Protein AF-A0A352BGF9-F1 (afdb_monomer)

Mean predicted aligned error: 16.09 Å

Sequence (262 aa):
MEKYSKLKAMNYCRKSGVEFVNLFKQLFISINETTKKEILNKMQIIFDKINNIFITNEGHLIFHSQKMDWFYTATSSYDELFDDEEMKIKYDEFVLLIETNEDAKLSYNQVAINSYTKTNNSNFERYNNILILDLLTIGTTSKLSNIVKFGYTLLNKRLDIILNGEFYVKHDKTEISEKFKTKHNISLDEIENGQDENFIFYLIKRLVTPKTLLISFNIPVVTKFLNDFLIKRHEEDMIDGLDTLDLLSIFKTNNKNKKIYS

Foldseek 3Di:
DDEDAPVRLLVLLLVLLLVLLVLLVCLVVDPDPVSNVVSQVSNLVSLVVLVPYAYDDDPDGDDPVNSVVSNCVNVVVVVVVDPDPLSVVLVVQLVVVCVVVVGNVLSNVVSLVVVVCVVCVVPLVLAFKEKEWEFDFDDDALELQGTFKIWIFIAGSVRHTPDTDMATEADDPPSDDPVRCVVVVNDPCRRNPTDYLVVVLVVCVVRDALRYEYEYPCQVSNVVNCCVSVVVVCVVPVDDDPPHDPYDYSDPPPPPPDDDDD

Solvent-accessible surface area (backbone atoms only — not comparable to full-atom values): 14969 Å² total; per-residue (Å²): 130,58,80,28,54,68,70,58,44,45,54,46,30,24,53,49,24,45,51,43,54,54,42,53,55,50,42,73,72,48,87,48,66,69,60,34,52,54,40,37,51,51,48,36,53,52,51,54,52,59,73,49,59,43,52,72,87,74,91,53,82,74,53,69,68,62,50,47,52,35,19,45,58,49,43,72,58,44,73,83,71,38,96,44,72,70,55,48,54,46,50,54,52,25,51,58,34,26,75,72,65,74,31,45,60,62,17,48,54,50,42,59,50,52,61,48,49,75,75,42,62,83,72,53,71,72,35,56,30,35,33,38,46,45,75,44,52,68,70,89,60,43,48,71,96,23,42,47,31,47,35,40,38,33,21,38,73,85,65,48,81,75,46,70,51,71,50,32,29,50,53,63,87,85,78,61,54,69,66,57,29,63,76,67,74,54,58,68,67,54,27,64,70,23,47,49,73,68,59,52,51,57,49,48,61,71,67,57,52,76,38,31,39,44,36,38,91,53,45,75,42,51,51,47,20,52,48,59,56,49,51,61,48,38,76,74,64,79,64,92,79,78,91,50,74,64,78,50,58,84,69,68,73,78,87,77,76,80,81,86,82,134

Nearest PDB structures (foldseek):
  4ybg-assembly1_A  TM=4.918E-01  e=3.800E-02  Drosophila melanogaster
  5af0-assembly4_D  TM=5.353E-01  e=1.293E-01  Bombyx mori
  4ncq-assembly1_B-2  TM=4.881E-01  e=5.100E+00  Streptomyces coelicolor
  4e17-assembly1_A  TM=3.347E-01  e=2.846E+00  Gallus gallus
  5v54-assembly1_B  TM=3.830E-01  e=6.440E+00  Homo sapiens

Secondary structure (DSSP, 8-state):
-EEE-HHHHHHHHHHHHHHHHHHHHHHHH---HHHHHHHHHHHHHHHHHHHTEEE-SSS-PPPHHHHHHHHHHTTTTGGGT-S-HHHHHHHHHHHHHHHHHS-HHHHHHHHHHHHHHHH-HHHHTT-SEEEEEEEEESSS---GGGEEEEEEEEEETT--EEEEEEEEBP--TTTS-HHHHHHHT--HHHHHTPBPHHHHHHHHHHH--TTEEEE-SSHHHHHHHHHHHHHHHHHHHT----TT--B--S------------

Structure (mmCIF, N/CA/C/O backbone):
data_AF-A0A352BGF9-F1
#
_entry.id   AF-A0A352BGF9-F1
#
loop_
_atom_site.group_PDB
_atom_site.id
_atom_site.type_symbol
_atom_site.label_atom_id
_atom_site.label_alt_id
_atom_site.label_comp_id
_atom_site.label_asym_id
_atom_site.label_entity_id
_atom_site.label_seq_id
_atom_site.pdbx_PDB_ins_code
_atom_site.Cartn_x
_atom_site.Cartn_y
_atom_site.Cartn_z
_atom_site.occupancy
_atom_site.B_iso_or_equiv
_atom_site.auth_seq_id
_atom_site.auth_comp_id
_atom_site.auth_asym_id
_atom_site.auth_atom_id
_atom_site.pdbx_PDB_model_num
ATOM 1 N N . MET A 1 1 ? -17.173 -15.070 9.607 1.00 54.66 1 MET A N 1
ATOM 2 C CA . MET A 1 1 ? -18.049 -14.149 10.366 1.00 54.66 1 MET A CA 1
ATOM 3 C C . MET A 1 1 ? -17.991 -14.513 11.836 1.00 54.66 1 MET A C 1
ATOM 5 O O . MET A 1 1 ? -18.412 -15.609 12.193 1.00 54.66 1 MET A O 1
ATOM 9 N N . GLU A 1 2 ? -17.452 -13.629 12.673 1.00 56.59 2 GLU A N 1
ATOM 10 C CA . GLU A 1 2 ? -17.400 -13.842 14.121 1.00 56.59 2 GLU A CA 1
ATOM 11 C C . GLU A 1 2 ? -18.605 -13.188 14.805 1.00 56.59 2 GLU A C 1
ATOM 13 O O . GLU A 1 2 ? -18.983 -12.053 14.515 1.00 56.59 2 GLU A O 1
ATOM 18 N N . LYS A 1 3 ? -19.234 -13.945 15.702 1.00 63.59 3 LYS A N 1
ATOM 19 C CA . LYS A 1 3 ? -20.468 -13.581 16.397 1.00 63.59 3 LYS A CA 1
ATOM 20 C C . LYS A 1 3 ? -20.137 -13.035 17.787 1.00 63.59 3 LYS A C 1
ATOM 22 O O . LYS A 1 3 ? -19.560 -13.749 18.610 1.00 63.59 3 LYS A O 1
ATOM 27 N N . TYR A 1 4 ? -20.508 -11.785 18.057 1.00 67.50 4 TYR A N 1
ATOM 28 C CA . TYR A 1 4 ? -20.212 -11.105 19.320 1.00 67.50 4 TYR A CA 1
ATOM 29 C C . TYR A 1 4 ? -21.488 -10.707 20.078 1.00 67.50 4 TYR A C 1
ATOM 31 O O . TYR A 1 4 ? -22.502 -10.352 19.485 1.00 67.50 4 TYR A O 1
ATOM 39 N N . SER A 1 5 ? -21.430 -10.703 21.413 1.00 79.62 5 SER A N 1
ATOM 40 C CA . SER A 1 5 ? -22.347 -9.876 22.209 1.00 79.62 5 SER A CA 1
ATOM 41 C C . SER A 1 5 ? -21.902 -8.411 22.136 1.00 79.62 5 SER A C 1
ATOM 43 O O . SER A 1 5 ? -20.725 -8.142 21.886 1.00 79.62 5 SER A O 1
ATOM 45 N N . LYS A 1 6 ? -22.801 -7.451 22.395 1.00 80.06 6 LYS A N 1
ATOM 46 C CA . LYS A 1 6 ? -22.483 -6.011 22.329 1.00 80.06 6 LYS A CA 1
ATOM 47 C C . LYS A 1 6 ? -21.256 -5.626 23.151 1.00 80.06 6 LYS A C 1
ATOM 49 O O . LYS A 1 6 ? -20.323 -5.030 22.627 1.00 80.06 6 LYS A O 1
ATOM 54 N N . LEU A 1 7 ? -21.209 -6.058 24.410 1.00 83.38 7 LEU A N 1
ATOM 55 C CA . LEU A 1 7 ? -20.072 -5.802 25.296 1.00 83.38 7 LEU A CA 1
ATOM 56 C C . LEU A 1 7 ? -18.771 -6.443 24.781 1.00 83.38 7 LEU A C 1
ATOM 58 O O . LEU A 1 7 ? -17.702 -5.842 24.874 1.00 83.38 7 LEU A O 1
ATOM 62 N N . LYS A 1 8 ? -18.848 -7.651 24.207 1.00 84.94 8 LYS A N 1
ATOM 63 C CA . LYS A 1 8 ? -17.678 -8.338 23.645 1.00 84.94 8 LYS A CA 1
ATOM 64 C C . LYS A 1 8 ? -17.165 -7.623 22.387 1.00 84.94 8 LYS A C 1
ATOM 66 O O . LYS A 1 8 ? -15.954 -7.504 22.238 1.00 84.94 8 LYS A O 1
ATOM 71 N N . ALA A 1 9 ? -18.061 -7.126 21.530 1.00 83.69 9 ALA A N 1
ATOM 72 C CA . ALA A 1 9 ? -17.719 -6.329 20.349 1.00 83.69 9 ALA A CA 1
ATOM 73 C C . ALA A 1 9 ? -17.048 -5.004 20.746 1.00 83.69 9 ALA A C 1
ATOM 75 O O . ALA A 1 9 ? -15.958 -4.708 20.270 1.00 83.69 9 ALA A O 1
ATOM 76 N N . MET A 1 10 ? -17.639 -4.266 21.693 1.00 85.62 10 MET A N 1
ATOM 77 C CA . MET A 1 10 ? -17.074 -3.018 22.223 1.00 85.62 10 MET A CA 1
ATOM 78 C C . MET A 1 10 ? -15.659 -3.210 22.779 1.00 85.62 10 MET A C 1
ATOM 80 O O . MET A 1 10 ? -14.741 -2.466 22.439 1.00 85.62 10 MET A O 1
ATOM 84 N N . ASN A 1 11 ? -15.467 -4.226 23.626 1.00 87.50 11 ASN A N 1
ATOM 85 C CA . ASN A 1 11 ? -14.163 -4.514 24.224 1.00 87.50 11 ASN A CA 1
ATOM 86 C C . ASN A 1 11 ? -13.126 -4.943 23.182 1.00 87.50 11 ASN A C 1
ATOM 88 O O . ASN A 1 11 ? -11.949 -4.620 23.329 1.00 87.50 11 ASN A O 1
ATOM 92 N N . TYR A 1 12 ? -13.553 -5.669 22.147 1.00 88.88 12 TYR A N 1
ATOM 93 C CA . TYR A 1 12 ? -12.682 -6.044 21.042 1.00 88.88 12 TYR A CA 1
ATOM 94 C C . TYR A 1 12 ? -12.240 -4.807 20.249 1.00 88.88 12 TYR A C 1
ATOM 96 O O . TYR A 1 12 ? -11.039 -4.580 20.151 1.00 88.88 12 TYR A O 1
ATOM 104 N N . CYS A 1 13 ? -13.176 -3.959 19.797 1.00 87.69 13 CYS A N 1
ATOM 105 C CA . CYS A 1 13 ? -12.850 -2.722 19.077 1.00 87.69 13 CYS A CA 1
ATOM 106 C C . CYS A 1 13 ? -11.870 -1.846 19.868 1.00 87.69 13 CYS A C 1
ATOM 108 O O . CYS A 1 13 ?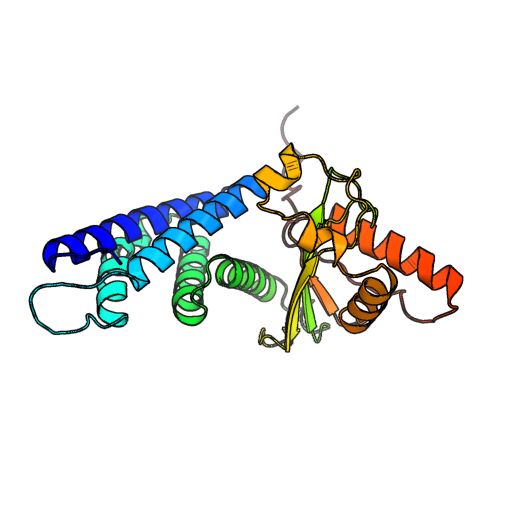 -10.857 -1.419 19.323 1.00 87.69 13 CYS A O 1
ATOM 110 N N . ARG A 1 14 ? -12.104 -1.644 21.172 1.00 87.44 14 ARG A N 1
ATOM 111 C CA . ARG A 1 14 ? -11.201 -0.848 22.020 1.00 87.44 14 ARG A CA 1
ATOM 112 C C . ARG A 1 14 ? -9.794 -1.439 22.107 1.00 87.44 14 ARG A C 1
ATOM 114 O O . ARG A 1 14 ? -8.816 -0.721 21.934 1.00 87.44 14 ARG A O 1
ATOM 121 N N . LYS A 1 15 ? -9.666 -2.746 22.360 1.00 89.31 15 LYS A N 1
ATOM 122 C CA . LYS A 1 15 ? -8.347 -3.404 22.418 1.00 89.31 15 LYS A CA 1
ATOM 123 C C . LYS A 1 15 ? -7.609 -3.298 21.086 1.00 89.31 15 LYS A C 1
ATOM 125 O O . LYS A 1 15 ? -6.418 -3.004 21.076 1.00 89.31 15 LYS A O 1
ATOM 130 N N . SER A 1 16 ? -8.330 -3.494 19.988 1.00 90.62 16 SER A N 1
ATOM 131 C CA . SER A 1 16 ? -7.797 -3.332 18.643 1.00 90.62 16 SER A CA 1
ATOM 132 C C . SER A 1 16 ? -7.339 -1.899 18.364 1.00 90.62 16 SER A C 1
ATOM 134 O O . SER A 1 16 ? -6.293 -1.734 17.751 1.00 90.62 16 SER A O 1
ATOM 136 N N . GLY A 1 17 ? -8.049 -0.877 18.853 1.00 89.00 17 GLY A N 1
ATOM 137 C CA . GLY A 1 17 ? -7.632 0.526 18.733 1.00 89.00 17 GLY A CA 1
ATOM 138 C C . GLY A 1 17 ? -6.304 0.815 19.437 1.00 89.00 17 GLY A C 1
ATOM 139 O O . GLY A 1 17 ? -5.408 1.415 18.847 1.00 89.00 17 GLY A O 1
ATOM 140 N N . VAL A 1 18 ? -6.117 0.298 20.659 1.00 87.38 18 VAL A N 1
ATOM 141 C CA . VAL A 1 18 ? -4.829 0.405 21.378 1.00 87.38 18 VAL A CA 1
ATOM 142 C C . VAL A 1 18 ? -3.698 -0.271 20.598 1.00 87.38 18 VAL A C 1
ATOM 144 O O . VAL A 1 18 ? -2.610 0.288 20.450 1.00 87.38 18 VAL A O 1
ATOM 147 N N . GLU A 1 19 ? -3.935 -1.488 20.102 1.00 90.44 19 GLU A N 1
ATOM 148 C CA . GLU A 1 19 ? -2.953 -2.215 19.294 1.00 90.44 19 GLU A CA 1
ATOM 149 C C . GLU A 1 19 ? -2.595 -1.439 18.022 1.00 90.44 19 GLU A C 1
ATOM 151 O O . GLU A 1 19 ? -1.419 -1.316 17.683 1.00 90.44 19 GLU A O 1
ATOM 156 N N . PHE A 1 20 ? -3.591 -0.851 17.366 1.00 91.06 20 PHE A N 1
ATOM 157 C CA . PHE A 1 20 ? -3.425 -0.092 16.136 1.00 91.06 20 PHE A CA 1
ATOM 158 C C . PHE A 1 20 ? -2.551 1.157 16.319 1.00 91.06 20 PHE A C 1
ATOM 160 O O . PHE A 1 20 ? -1.622 1.367 15.539 1.00 91.06 20 PHE A O 1
ATOM 167 N N . VAL A 1 21 ? -2.762 1.939 17.384 1.00 88.25 21 VAL A N 1
ATOM 168 C CA . VAL A 1 21 ? -1.899 3.095 17.705 1.00 88.25 21 VAL A CA 1
ATOM 169 C C . VAL A 1 21 ? -0.461 2.652 17.978 1.00 88.25 21 VAL A C 1
ATOM 171 O O . VAL A 1 21 ? 0.494 3.268 17.501 1.00 88.25 21 VAL A O 1
ATOM 174 N N . ASN A 1 22 ? -0.282 1.557 18.719 1.00 87.94 22 ASN A N 1
ATOM 175 C CA . ASN A 1 22 ? 1.049 1.025 19.008 1.00 87.94 22 ASN A CA 1
ATOM 176 C C . ASN A 1 22 ? 1.766 0.535 17.744 1.00 87.94 22 ASN A C 1
ATOM 178 O O . ASN A 1 22 ? 2.976 0.730 17.610 1.00 87.94 22 ASN A O 1
ATOM 182 N N . LEU A 1 23 ? 1.033 -0.071 16.808 1.00 91.25 23 LEU A N 1
ATOM 183 C CA . LEU A 1 23 ? 1.555 -0.442 15.496 1.00 91.25 23 LEU A CA 1
ATOM 184 C C . LEU A 1 23 ? 1.943 0.799 14.685 1.00 91.25 23 LEU A C 1
ATOM 186 O O . LEU A 1 23 ? 3.037 0.821 14.127 1.00 91.25 23 LEU A O 1
ATOM 190 N N . PHE A 1 24 ? 1.131 1.859 14.688 1.00 88.94 24 PHE A N 1
ATOM 191 C CA . PHE A 1 24 ? 1.466 3.113 14.006 1.00 88.94 24 PHE A CA 1
ATOM 192 C C . PHE A 1 24 ? 2.759 3.750 14.544 1.00 88.94 24 PHE A C 1
ATOM 194 O O . PHE A 1 24 ? 3.628 4.154 13.772 1.00 88.94 24 PHE A O 1
ATOM 201 N N . LYS A 1 25 ? 2.956 3.767 15.868 1.00 86.00 25 LYS A N 1
ATOM 202 C CA . LYS A 1 25 ? 4.222 4.221 16.473 1.00 86.00 25 LYS A CA 1
ATOM 203 C C . LYS A 1 25 ? 5.422 3.431 15.957 1.00 86.00 25 LYS A C 1
ATOM 205 O O . LYS A 1 25 ? 6.434 4.009 15.563 1.00 86.00 25 LYS A O 1
ATOM 210 N N . GLN A 1 26 ? 5.306 2.104 15.947 1.00 86.25 26 GLN A N 1
ATOM 211 C CA . GLN A 1 26 ? 6.367 1.226 15.453 1.00 86.25 26 GLN A CA 1
ATOM 212 C C . GLN A 1 26 ? 6.629 1.440 13.961 1.00 86.25 26 GLN A C 1
ATOM 214 O O . GLN A 1 26 ? 7.783 1.409 13.538 1.00 86.25 26 GLN A O 1
ATOM 219 N N . LEU A 1 27 ? 5.578 1.683 13.172 1.00 85.06 27 LEU A N 1
ATOM 220 C CA . LEU A 1 27 ? 5.672 1.925 11.736 1.00 85.06 27 LEU A CA 1
ATOM 221 C C . LEU A 1 27 ? 6.576 3.120 11.428 1.00 85.06 27 LEU A C 1
ATOM 223 O O . LEU A 1 27 ? 7.420 3.036 10.537 1.00 85.06 27 LEU A O 1
ATOM 227 N N . PHE A 1 28 ? 6.425 4.199 12.196 1.00 71.69 28 PHE A N 1
ATOM 228 C CA . PHE A 1 28 ? 7.171 5.433 11.982 1.00 71.69 28 PHE A CA 1
ATOM 229 C C . PHE A 1 28 ? 8.624 5.361 12.474 1.00 71.69 28 PHE A C 1
ATOM 231 O O . PHE A 1 28 ? 9.519 5.917 11.843 1.00 71.69 28 PHE A O 1
ATOM 238 N N . ILE A 1 29 ? 8.878 4.646 13.575 1.00 72.56 29 ILE A N 1
ATOM 239 C CA . ILE A 1 29 ? 10.236 4.461 14.119 1.00 72.56 29 ILE A CA 1
ATOM 240 C C . ILE A 1 29 ? 11.022 3.420 13.302 1.00 72.56 29 ILE A C 1
ATOM 242 O O . ILE A 1 29 ? 12.254 3.442 13.263 1.00 72.56 29 ILE A O 1
ATOM 246 N N . SER A 1 30 ? 10.330 2.490 12.638 1.00 73.69 30 SER A N 1
ATOM 247 C CA . SER A 1 30 ? 10.969 1.421 11.875 1.00 73.69 30 SER A CA 1
ATOM 248 C C . SER A 1 30 ? 11.768 1.969 10.691 1.00 73.69 30 SER A C 1
ATOM 250 O O . SER A 1 30 ? 11.257 2.686 9.836 1.00 73.69 30 SER A O 1
ATOM 252 N N . ILE A 1 31 ? 13.029 1.552 10.588 1.00 60.69 31 ILE A N 1
ATOM 253 C CA . ILE A 1 31 ? 13.910 1.868 9.452 1.00 60.69 31 ILE A CA 1
ATOM 254 C C . ILE A 1 31 ? 13.832 0.758 8.383 1.00 60.69 31 ILE A C 1
ATOM 256 O O . ILE A 1 31 ? 14.189 0.969 7.227 1.00 60.69 31 ILE A O 1
ATOM 260 N N . ASN A 1 32 ? 13.339 -0.432 8.746 1.00 75.94 32 ASN A N 1
ATOM 261 C CA . ASN A 1 32 ? 13.299 -1.608 7.878 1.00 75.94 32 ASN A CA 1
ATOM 262 C C . ASN A 1 32 ? 11.960 -1.718 7.133 1.00 75.94 32 ASN A C 1
ATOM 264 O O . ASN A 1 32 ? 10.905 -1.883 7.748 1.00 75.94 32 ASN A O 1
ATOM 268 N N . GLU A 1 33 ? 12.019 -1.717 5.801 1.00 69.25 33 GLU A N 1
ATOM 269 C CA . GLU A 1 33 ? 10.851 -1.829 4.917 1.00 69.25 33 GLU A CA 1
ATOM 270 C C . GLU A 1 33 ? 10.079 -3.147 5.054 1.00 69.25 33 GLU A C 1
ATOM 272 O O . GLU A 1 33 ? 8.851 -3.160 4.973 1.00 69.25 33 GLU A O 1
ATOM 277 N N . THR A 1 34 ? 10.762 -4.259 5.339 1.00 75.31 34 THR A N 1
ATOM 278 C CA . THR A 1 34 ? 10.079 -5.539 5.600 1.00 75.31 34 THR A CA 1
ATOM 279 C C . THR A 1 34 ? 9.223 -5.428 6.858 1.00 75.31 34 THR A C 1
ATOM 281 O O . THR A 1 34 ? 8.052 -5.797 6.848 1.00 75.31 34 THR A O 1
ATOM 284 N N . THR A 1 35 ? 9.780 -4.835 7.914 1.00 78.25 35 THR A N 1
ATOM 285 C CA . THR A 1 35 ? 9.077 -4.609 9.179 1.00 78.25 35 THR A CA 1
ATOM 286 C C . THR A 1 35 ? 7.911 -3.637 9.006 1.00 78.25 35 THR A C 1
ATOM 288 O O . THR A 1 35 ? 6.833 -3.892 9.533 1.00 78.25 35 THR A O 1
ATOM 291 N N . LYS A 1 36 ? 8.067 -2.563 8.217 1.00 79.38 36 LYS A N 1
ATOM 292 C CA . LYS A 1 36 ? 6.956 -1.644 7.908 1.00 79.38 36 LYS A CA 1
ATOM 293 C C . LYS A 1 36 ? 5.812 -2.355 7.195 1.00 79.38 36 LYS A C 1
ATOM 295 O O . LYS A 1 36 ? 4.662 -2.205 7.589 1.00 79.38 36 LYS A O 1
ATOM 300 N N . LYS A 1 37 ? 6.124 -3.171 6.183 1.00 81.12 37 LYS A N 1
ATOM 301 C CA . LYS A 1 37 ? 5.121 -3.952 5.450 1.00 81.12 37 LYS A CA 1
ATOM 302 C C . LYS A 1 37 ? 4.393 -4.941 6.360 1.00 81.12 37 LYS A C 1
ATOM 304 O O . LYS A 1 37 ? 3.175 -5.063 6.281 1.00 81.12 37 LYS A O 1
ATOM 309 N N . GLU A 1 38 ? 5.116 -5.618 7.249 1.00 87.62 38 GLU A N 1
ATOM 310 C CA . GLU A 1 38 ? 4.516 -6.506 8.251 1.00 87.62 38 GLU A CA 1
ATOM 311 C C . GLU A 1 38 ? 3.594 -5.752 9.218 1.00 87.62 38 GLU A C 1
ATOM 313 O O . GLU A 1 38 ? 2.511 -6.243 9.535 1.00 87.62 38 GLU A O 1
ATOM 318 N N . ILE A 1 39 ? 3.994 -4.559 9.665 1.00 89.50 39 ILE A N 1
ATOM 319 C CA . ILE A 1 39 ? 3.177 -3.701 10.529 1.00 89.50 39 ILE A CA 1
ATOM 320 C C . ILE A 1 39 ? 1.906 -3.249 9.799 1.00 89.50 39 ILE A C 1
ATOM 322 O O . ILE A 1 39 ? 0.813 -3.439 10.326 1.00 89.50 39 ILE A O 1
ATOM 326 N N . LEU A 1 40 ? 2.027 -2.737 8.571 1.00 88.44 40 LEU A N 1
ATOM 327 C CA . LEU A 1 40 ? 0.889 -2.318 7.744 1.00 88.44 40 LEU A CA 1
ATOM 328 C C . LEU A 1 40 ? -0.097 -3.466 7.500 1.00 88.44 40 LEU A C 1
ATOM 330 O O . LEU A 1 40 ? -1.301 -3.279 7.645 1.00 88.44 40 LEU A O 1
ATOM 334 N N . ASN A 1 41 ? 0.400 -4.674 7.222 1.00 88.75 41 ASN A N 1
ATOM 335 C CA . ASN A 1 41 ? -0.453 -5.854 7.070 1.00 88.75 41 ASN A CA 1
ATOM 336 C C . ASN A 1 41 ? -1.207 -6.193 8.366 1.00 88.75 41 ASN A C 1
ATOM 338 O O . ASN A 1 41 ? -2.383 -6.544 8.318 1.00 88.75 41 ASN A O 1
ATOM 342 N N . LYS A 1 42 ? -0.561 -6.082 9.535 1.00 94.25 42 LYS A N 1
ATOM 343 C CA . LYS A 1 42 ? -1.235 -6.287 10.831 1.00 94.25 42 LYS A CA 1
ATOM 344 C C . LYS A 1 42 ? -2.322 -5.242 11.069 1.00 94.25 42 LYS A C 1
ATOM 346 O O . LYS A 1 42 ? -3.406 -5.596 11.523 1.00 94.25 42 LYS A O 1
ATOM 351 N N . MET A 1 43 ? -2.047 -3.984 10.732 1.00 93.31 43 MET A N 1
ATOM 352 C CA . MET A 1 43 ? -3.021 -2.895 10.823 1.00 93.31 43 MET A CA 1
ATOM 353 C C . MET A 1 43 ? -4.226 -3.145 9.905 1.00 93.31 43 MET A C 1
ATOM 355 O O . MET A 1 43 ? -5.359 -3.007 10.361 1.00 93.31 43 MET A O 1
ATOM 359 N N . GLN A 1 44 ? -3.998 -3.614 8.671 1.00 93.06 44 GLN A N 1
ATOM 360 C CA . GLN A 1 44 ? -5.078 -4.002 7.757 1.00 93.06 44 GLN A CA 1
ATOM 361 C C . GLN A 1 44 ? -5.926 -5.143 8.329 1.00 93.06 44 GLN A C 1
ATOM 363 O O . GLN A 1 44 ? -7.145 -5.038 8.385 1.00 93.06 44 GLN A O 1
ATOM 368 N N . ILE A 1 45 ? -5.290 -6.201 8.847 1.00 91.88 45 ILE A N 1
ATOM 369 C CA . ILE A 1 45 ? -5.998 -7.334 9.464 1.00 91.88 45 ILE A CA 1
ATOM 370 C C . ILE A 1 45 ? -6.886 -6.871 10.627 1.00 91.88 45 ILE A C 1
ATOM 372 O O . ILE A 1 45 ? -7.983 -7.401 10.815 1.00 91.88 45 ILE A O 1
ATOM 376 N N . ILE A 1 46 ? -6.423 -5.912 11.434 1.00 91.19 46 ILE A N 1
ATOM 377 C CA . ILE A 1 46 ? -7.228 -5.335 12.517 1.00 91.19 46 ILE A CA 1
ATOM 378 C C . ILE A 1 46 ? -8.478 -4.658 11.945 1.00 91.19 46 ILE A C 1
ATOM 380 O O . ILE A 1 46 ? -9.584 -4.940 12.414 1.00 91.19 46 ILE A O 1
ATOM 384 N N . PHE A 1 47 ? -8.307 -3.815 10.925 1.00 87.25 47 PHE A N 1
ATOM 385 C CA . PHE A 1 47 ? -9.400 -3.076 10.296 1.00 87.25 47 PHE A CA 1
ATOM 386 C C . PHE A 1 47 ? -10.422 -4.018 9.643 1.00 87.25 47 PHE A C 1
ATOM 388 O O . PHE A 1 47 ? -11.617 -3.939 9.937 1.00 87.25 47 PHE A O 1
ATOM 395 N N . ASP A 1 48 ? -9.953 -5.012 8.886 1.00 87.12 48 ASP A N 1
ATOM 396 C CA . ASP A 1 48 ? -10.793 -6.037 8.260 1.00 87.12 48 ASP A CA 1
ATOM 397 C C . ASP A 1 48 ? -11.611 -6.805 9.304 1.00 87.12 48 ASP A C 1
ATOM 399 O O . ASP A 1 48 ? -12.805 -7.062 9.120 1.00 87.12 48 ASP A O 1
ATOM 403 N N . LYS A 1 49 ? -10.993 -7.174 10.435 1.00 87.56 49 LYS A N 1
ATOM 404 C CA . LYS A 1 49 ? -11.697 -7.874 11.516 1.00 87.56 49 LYS A CA 1
ATOM 405 C C . LYS A 1 49 ? -12.783 -7.008 12.135 1.00 87.56 49 LYS A C 1
ATOM 407 O O . LYS A 1 49 ? -13.877 -7.519 12.353 1.00 87.56 49 LYS A O 1
ATOM 412 N N . ILE A 1 50 ? -12.513 -5.726 12.387 1.00 85.06 50 ILE A N 1
ATOM 413 C CA . ILE A 1 50 ? -13.499 -4.779 12.931 1.00 85.06 50 ILE A CA 1
ATOM 414 C C . ILE A 1 50 ? -14.666 -4.600 11.962 1.00 85.06 50 ILE A C 1
ATOM 416 O O . ILE A 1 50 ? -15.832 -4.695 12.362 1.00 85.06 50 ILE A O 1
ATOM 420 N N . ASN A 1 51 ? -14.371 -4.412 10.677 1.00 80.50 51 ASN A N 1
ATOM 421 C CA . ASN A 1 51 ? -15.391 -4.264 9.645 1.00 80.50 51 ASN A CA 1
ATOM 422 C C . ASN A 1 51 ? -16.305 -5.491 9.567 1.00 80.50 51 ASN A C 1
ATOM 424 O O . ASN A 1 51 ? -17.517 -5.332 9.410 1.00 80.50 51 ASN A O 1
ATOM 428 N N . ASN A 1 52 ? -15.766 -6.681 9.835 1.00 79.25 52 ASN A N 1
ATOM 429 C CA . ASN A 1 52 ? -16.483 -7.954 9.844 1.00 79.25 52 ASN A CA 1
ATOM 430 C C . ASN A 1 52 ? -17.158 -8.342 11.183 1.00 79.25 52 ASN A C 1
ATOM 432 O O . ASN A 1 52 ? -17.608 -9.485 11.317 1.00 79.25 52 ASN A O 1
ATOM 436 N N . ILE A 1 53 ? -17.255 -7.448 12.177 1.00 78.19 53 ILE A N 1
ATOM 437 C CA . ILE A 1 53 ? -17.977 -7.724 13.437 1.00 78.19 53 ILE A CA 1
ATOM 438 C C . ILE A 1 53 ? -19.495 -7.640 13.236 1.00 78.19 53 ILE A C 1
ATOM 440 O O . ILE A 1 53 ? -20.017 -6.618 12.784 1.00 78.19 53 ILE A O 1
ATOM 444 N N . PHE A 1 54 ? -20.206 -8.678 13.694 1.00 68.31 54 PHE A N 1
ATOM 445 C CA . PHE A 1 54 ? -21.670 -8.739 13.751 1.00 68.31 54 PHE A CA 1
ATOM 446 C C . PHE A 1 54 ? -22.140 -9.057 15.186 1.00 68.31 54 PHE A C 1
ATOM 448 O O . PHE A 1 54 ? -21.642 -10.001 15.811 1.00 68.31 54 PHE A O 1
ATOM 455 N N . ILE A 1 55 ? -23.112 -8.298 15.718 1.00 66.19 55 ILE A N 1
ATOM 456 C CA . ILE A 1 55 ? -23.778 -8.628 16.993 1.00 66.19 55 ILE A CA 1
ATOM 457 C C . ILE A 1 55 ? -24.951 -9.569 16.733 1.00 66.19 55 ILE A C 1
ATOM 459 O O . ILE A 1 55 ? -25.782 -9.323 15.865 1.00 66.19 55 ILE A O 1
ATOM 463 N N . THR A 1 56 ? -25.041 -10.646 17.510 1.00 57.75 56 THR A N 1
ATOM 464 C CA . THR A 1 56 ? -26.007 -11.725 17.261 1.00 57.75 56 THR A CA 1
ATOM 465 C C . THR A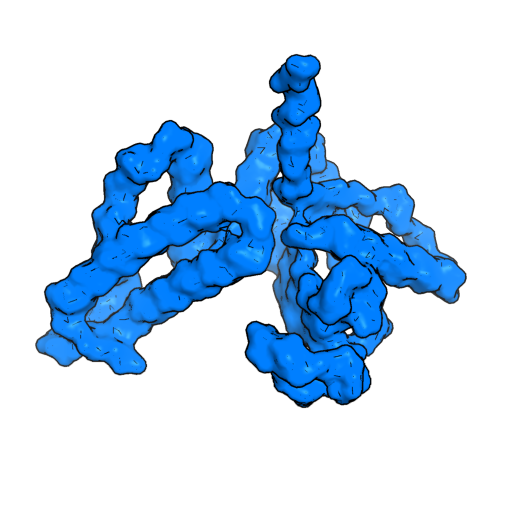 1 56 ? -27.389 -11.560 17.869 1.00 57.75 56 THR A C 1
ATOM 467 O O . THR A 1 56 ? -28.286 -12.286 17.456 1.00 57.75 56 THR A O 1
ATOM 470 N N . ASN A 1 57 ? -27.586 -10.678 18.852 1.00 51.88 57 ASN A N 1
ATOM 471 C CA . ASN A 1 57 ? -28.718 -10.837 19.776 1.00 51.88 57 ASN A CA 1
ATOM 472 C C . ASN A 1 57 ? -29.878 -9.839 19.627 1.00 51.88 57 ASN A C 1
ATOM 474 O O . ASN A 1 57 ? -30.815 -9.934 20.408 1.00 51.88 57 ASN A O 1
ATOM 478 N N . GLU A 1 58 ? -29.871 -8.924 18.652 1.00 51.59 58 GLU A N 1
ATOM 479 C CA . GLU A 1 58 ? -30.919 -7.880 18.577 1.00 51.59 58 GLU A CA 1
ATOM 480 C C . GLU A 1 58 ? -31.515 -7.652 17.178 1.00 51.59 58 GLU A C 1
ATOM 482 O O . GLU A 1 58 ? -32.331 -6.757 17.007 1.00 51.59 58 GLU A O 1
ATOM 487 N N . GLY A 1 59 ? -31.141 -8.426 16.151 1.00 49.62 59 GLY A N 1
ATOM 488 C CA . GLY A 1 59 ? -31.665 -8.214 14.788 1.00 49.62 59 GLY A CA 1
ATOM 489 C C . GLY A 1 59 ? -31.262 -6.874 14.144 1.00 49.62 59 GLY A C 1
ATOM 490 O O . GLY A 1 59 ? -31.696 -6.572 13.036 1.00 49.62 59 GLY A O 1
ATOM 491 N N . HIS A 1 60 ? -30.403 -6.093 14.803 1.00 55.03 60 HIS A N 1
ATOM 492 C CA . HIS A 1 60 ? -29.891 -4.818 14.317 1.00 55.03 60 HIS A CA 1
ATOM 493 C C . HIS A 1 60 ? -28.431 -4.955 13.867 1.00 55.03 60 HIS A C 1
ATOM 495 O O . HIS A 1 60 ? -27.564 -5.406 14.618 1.00 55.03 60 HIS A O 1
ATOM 501 N N . LEU A 1 61 ? -28.163 -4.549 12.623 1.00 57.00 61 LEU A N 1
ATOM 502 C CA . LEU A 1 61 ? -26.812 -4.313 12.115 1.00 57.00 61 LEU A CA 1
ATOM 503 C C . LEU A 1 61 ? -26.155 -3.215 12.963 1.00 57.00 61 LEU A C 1
ATOM 505 O O . LEU A 1 61 ? -26.729 -2.142 13.131 1.00 57.00 61 LEU A O 1
ATOM 509 N N . ILE A 1 62 ? -24.948 -3.464 13.476 1.00 67.06 62 ILE A N 1
ATOM 510 C CA . ILE A 1 62 ? -24.126 -2.375 14.014 1.00 67.06 62 ILE A CA 1
ATOM 511 C C . ILE A 1 62 ? -23.635 -1.569 12.824 1.00 67.06 62 ILE A C 1
ATOM 513 O O . ILE A 1 62 ? -22.976 -2.116 11.932 1.00 67.06 62 ILE A O 1
ATOM 517 N N . PHE A 1 63 ? -23.920 -0.275 12.824 1.00 67.81 63 PHE A N 1
ATOM 518 C CA . PHE A 1 63 ? -23.395 0.605 11.795 1.00 67.81 63 PHE A CA 1
ATOM 519 C C . PHE A 1 63 ? -21.872 0.688 11.895 1.00 67.81 63 PHE A C 1
ATOM 521 O O . PHE A 1 63 ? -21.298 0.646 12.984 1.00 67.81 63 PHE A O 1
ATOM 528 N N . HIS A 1 64 ? -21.210 0.810 10.746 1.00 69.44 64 HIS A N 1
ATOM 529 C CA . HIS A 1 64 ? -19.761 0.993 10.676 1.00 69.44 64 HIS A CA 1
ATOM 530 C C . HIS A 1 64 ? -19.280 2.124 11.604 1.00 69.44 64 HIS A C 1
ATOM 532 O O . HIS A 1 64 ? -18.361 1.912 12.392 1.00 69.44 64 HIS A O 1
ATOM 538 N N . SER A 1 65 ? -20.000 3.250 11.627 1.00 70.62 65 SER A N 1
ATOM 539 C CA . SER A 1 65 ? -19.729 4.394 12.507 1.00 70.62 65 SER A CA 1
ATOM 540 C C . SER A 1 65 ? -19.661 4.034 13.993 1.00 70.62 65 SER A C 1
ATOM 542 O O . SER A 1 65 ? -18.762 4.484 14.686 1.00 70.62 65 SER A O 1
ATOM 544 N N . GLN A 1 66 ? -20.543 3.164 14.492 1.00 75.31 66 GLN A N 1
ATOM 545 C CA . GLN A 1 66 ? -20.532 2.753 15.902 1.00 75.31 66 GLN A CA 1
ATOM 546 C C . GLN A 1 66 ? -19.316 1.882 16.246 1.00 75.31 66 GLN A C 1
ATOM 548 O O . GLN A 1 66 ? -18.804 1.936 17.363 1.00 75.31 66 GLN A O 1
ATOM 553 N N . LYS A 1 67 ? -18.854 1.063 15.293 1.00 79.69 67 LYS A N 1
ATOM 554 C CA . LYS A 1 67 ? -17.655 0.230 15.467 1.00 79.69 67 LYS A CA 1
ATOM 555 C C . LYS A 1 67 ? -16.400 1.098 15.511 1.00 79.69 67 LYS A C 1
ATOM 557 O O . LYS A 1 67 ? -15.543 0.851 16.361 1.00 79.69 67 LYS A O 1
ATOM 562 N N . MET A 1 68 ? -16.340 2.106 14.641 1.00 79.75 68 MET A N 1
ATOM 563 C CA . MET A 1 68 ? -15.252 3.080 14.597 1.00 79.75 68 MET A CA 1
ATOM 564 C C . MET A 1 68 ? -15.242 3.985 15.825 1.00 79.75 68 MET A C 1
ATOM 566 O O . MET A 1 68 ? -14.191 4.127 16.438 1.00 79.75 68 MET A O 1
ATOM 570 N N . ASP A 1 69 ? -16.402 4.437 16.309 1.00 80.31 69 ASP A N 1
ATOM 571 C CA . ASP A 1 69 ? -16.516 5.159 17.584 1.00 80.31 69 ASP A CA 1
ATOM 572 C C . ASP A 1 69 ? -15.843 4.390 18.729 1.00 80.31 69 ASP A C 1
ATOM 574 O O . ASP A 1 69 ? -15.044 4.940 19.484 1.00 80.31 69 ASP A O 1
ATOM 578 N N . TRP A 1 70 ? -16.107 3.084 18.859 1.00 83.69 70 TRP A N 1
ATOM 579 C CA . TRP A 1 70 ? -15.490 2.263 19.909 1.00 83.69 70 TRP A CA 1
ATOM 580 C C . TRP A 1 70 ? -14.003 2.005 19.685 1.00 83.69 70 TRP A C 1
ATOM 582 O O . TRP A 1 70 ? -13.255 1.913 20.659 1.00 83.69 70 TRP A O 1
ATOM 592 N N . PHE A 1 71 ? -13.590 1.849 18.430 1.00 82.38 71 PHE A N 1
ATOM 593 C CA . PHE A 1 71 ? -12.195 1.657 18.050 1.00 82.38 71 PHE A CA 1
ATOM 594 C C . PHE A 1 71 ? -11.365 2.903 18.375 1.00 82.38 71 PHE A C 1
ATOM 596 O O . PHE A 1 71 ? -10.381 2.802 19.107 1.00 82.38 71 PHE A O 1
ATOM 603 N N . TYR A 1 72 ? -11.831 4.079 17.960 1.00 78.19 72 TYR A N 1
ATOM 604 C CA . TYR A 1 72 ? -11.170 5.357 18.206 1.00 78.19 72 TYR A CA 1
ATOM 605 C C . TYR A 1 72 ? -11.399 5.907 19.619 1.00 78.19 72 TYR A C 1
ATOM 607 O O . TYR A 1 72 ? -10.617 6.725 20.087 1.00 78.19 72 TYR A O 1
ATOM 615 N N . THR A 1 73 ? -12.363 5.383 20.390 1.00 77.19 73 THR A N 1
ATOM 616 C CA . THR A 1 73 ? -12.429 5.648 21.845 1.00 77.19 73 THR A CA 1
ATOM 617 C C . THR A 1 73 ? -11.128 5.235 22.541 1.00 77.19 73 THR A C 1
ATOM 619 O O . THR A 1 73 ? -10.699 5.873 23.492 1.00 77.19 73 THR A O 1
ATOM 622 N N . ALA A 1 74 ? -10.478 4.156 22.096 1.00 64.12 74 ALA A N 1
ATOM 623 C CA . ALA A 1 74 ? -9.191 3.750 22.661 1.00 64.12 74 ALA A CA 1
ATOM 624 C C . ALA A 1 74 ? -8.034 4.667 22.245 1.00 64.12 74 ALA A C 1
ATOM 626 O O . ALA A 1 74 ? -6.965 4.631 22.849 1.00 64.12 74 ALA A O 1
ATOM 627 N N . THR A 1 75 ? -8.255 5.471 21.211 1.00 60.56 75 THR A N 1
ATOM 628 C CA . THR A 1 75 ? -7.289 6.405 20.654 1.00 60.56 75 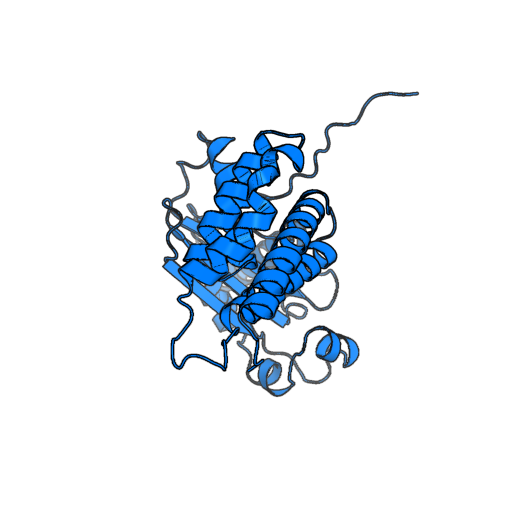THR A CA 1
ATOM 629 C C . THR A 1 75 ? -7.660 7.841 20.993 1.00 60.56 75 THR A C 1
ATOM 631 O O . THR A 1 75 ? -6.979 8.733 20.530 1.00 60.56 75 THR A O 1
ATOM 634 N N . SER A 1 76 ? -8.698 8.104 21.797 1.00 63.28 76 SER A N 1
ATOM 635 C CA . SER A 1 76 ? -9.144 9.468 22.118 1.00 63.28 76 SER A CA 1
ATOM 636 C C . SER A 1 76 ? -8.156 10.234 23.003 1.00 63.28 76 SER A C 1
ATOM 638 O O . SER A 1 76 ? -8.269 11.445 23.132 1.00 63.28 76 SER A O 1
ATOM 640 N N . SER A 1 77 ? -7.198 9.533 23.614 1.00 65.19 77 SER A N 1
ATOM 641 C CA . SER A 1 77 ? -6.059 10.099 24.346 1.00 65.19 77 SER A CA 1
ATOM 642 C C . SER A 1 77 ? -4.731 9.878 23.610 1.00 65.19 77 SER A C 1
ATOM 644 O O . SER A 1 77 ? -3.676 9.805 24.235 1.00 65.19 77 SER A O 1
ATOM 646 N N . TYR A 1 78 ? -4.752 9.743 22.277 1.00 67.75 78 TYR A N 1
ATOM 647 C CA . TYR A 1 78 ? -3.530 9.593 21.480 1.00 67.75 78 TYR A CA 1
ATOM 648 C C . TYR A 1 78 ? -2.539 10.751 21.660 1.00 67.75 78 TYR A C 1
ATOM 650 O O . TYR A 1 78 ? -1.337 10.530 21.536 1.00 67.75 78 TYR A O 1
ATOM 658 N N . ASP A 1 79 ? -3.009 11.936 22.050 1.00 66.06 79 ASP A N 1
ATOM 659 C CA . ASP A 1 79 ? -2.154 13.060 22.440 1.00 66.06 79 ASP A CA 1
ATOM 660 C C . ASP A 1 79 ? -1.189 12.720 23.583 1.00 66.06 79 ASP A C 1
ATOM 662 O O . ASP A 1 79 ? -0.064 13.208 23.595 1.00 66.06 79 ASP A O 1
ATOM 666 N N . GLU A 1 80 ? -1.594 11.852 24.515 1.00 71.44 80 GLU A N 1
ATOM 667 C CA . GLU A 1 80 ? -0.740 11.338 25.597 1.00 71.44 80 GLU A CA 1
ATOM 668 C C . GLU A 1 80 ? 0.177 10.203 25.120 1.00 71.44 80 GLU A C 1
ATOM 670 O O . GLU A 1 80 ? 1.103 9.788 25.815 1.00 71.44 80 GLU A O 1
ATOM 675 N N . LEU A 1 81 ? -0.104 9.649 23.939 1.00 70.69 81 LEU A N 1
ATOM 676 C CA . LEU A 1 81 ? 0.656 8.563 23.343 1.00 70.69 81 LEU A CA 1
ATOM 677 C C . LEU A 1 81 ? 1.785 9.098 22.452 1.00 70.69 81 LEU A C 1
ATOM 679 O O . LEU A 1 81 ? 2.787 8.399 22.304 1.00 70.69 81 LEU A O 1
ATOM 683 N N . PHE A 1 82 ? 1.669 10.285 21.867 1.00 76.38 82 PHE A N 1
ATOM 684 C CA . PHE A 1 82 ? 2.702 10.856 21.004 1.00 76.38 82 PHE A CA 1
ATOM 685 C C . PHE A 1 82 ? 3.336 12.093 21.646 1.00 76.38 82 PHE A C 1
ATOM 687 O O . PHE A 1 82 ? 2.677 13.111 21.822 1.00 76.38 82 PHE A O 1
ATOM 694 N N . ASP A 1 83 ? 4.639 12.025 21.928 1.00 73.25 83 ASP A N 1
ATOM 695 C CA . ASP A 1 83 ? 5.394 13.159 22.489 1.00 73.25 83 ASP A CA 1
ATOM 696 C C . ASP A 1 83 ? 5.694 14.255 21.445 1.00 73.25 83 ASP A C 1
ATOM 698 O O . ASP A 1 83 ? 6.013 15.389 21.799 1.00 73.25 83 ASP A O 1
ATOM 702 N N . ASP A 1 84 ? 5.610 13.916 20.155 1.00 79.62 84 ASP A N 1
ATOM 703 C CA . ASP A 1 84 ? 5.921 14.792 19.022 1.00 79.62 84 ASP A CA 1
ATOM 704 C C . ASP A 1 84 ? 4.638 15.265 18.322 1.00 79.62 84 ASP A C 1
ATOM 706 O O . ASP A 1 84 ? 3.813 14.463 17.879 1.00 79.62 84 ASP A O 1
ATOM 710 N N . GLU A 1 85 ? 4.492 16.581 18.187 1.00 77.38 85 GLU A N 1
ATOM 711 C CA . GLU A 1 85 ? 3.343 17.215 17.541 1.00 77.38 85 GLU A CA 1
ATOM 712 C C . GLU A 1 85 ? 3.233 16.837 16.054 1.00 77.38 85 GLU A C 1
ATOM 714 O O . GLU A 1 85 ? 2.135 16.650 15.532 1.00 77.38 85 GLU A O 1
ATOM 719 N N . GLU A 1 86 ? 4.365 16.630 15.369 1.00 77.00 86 GLU A N 1
ATOM 720 C CA . GLU A 1 86 ? 4.364 16.170 13.976 1.00 77.00 86 GLU A CA 1
ATOM 721 C C . GLU A 1 86 ? 3.788 14.748 13.859 1.00 77.00 86 GLU A C 1
ATOM 723 O O . GLU A 1 86 ? 3.103 14.415 12.887 1.00 77.00 86 GLU A O 1
ATOM 728 N N . MET A 1 87 ? 4.024 13.908 14.868 1.00 77.12 87 MET A N 1
ATOM 729 C CA . MET A 1 87 ? 3.504 12.542 14.919 1.00 77.12 87 MET A CA 1
ATOM 730 C C . MET A 1 87 ? 2.001 12.490 15.156 1.00 77.12 87 MET A C 1
ATOM 732 O O . MET A 1 87 ? 1.333 11.653 14.548 1.00 77.12 87 MET A O 1
ATOM 736 N N . LYS A 1 88 ? 1.465 13.394 15.979 1.00 80.56 88 LYS A N 1
ATOM 737 C CA . LYS A 1 88 ? 0.016 13.528 16.184 1.00 80.56 88 LYS A CA 1
ATOM 738 C C . LYS A 1 88 ? -0.686 13.901 14.884 1.00 80.56 88 LYS A C 1
ATOM 740 O O . LYS A 1 88 ? -1.594 13.195 14.463 1.00 80.56 88 LYS A O 1
ATOM 745 N N . ILE A 1 89 ? -0.172 14.915 14.182 1.00 80.50 89 ILE A N 1
ATOM 746 C CA . ILE A 1 89 ? -0.714 15.353 12.887 1.00 80.50 89 ILE A CA 1
ATOM 747 C C . ILE A 1 89 ? -0.696 14.205 11.869 1.00 80.50 89 ILE A C 1
ATOM 749 O O . ILE A 1 89 ? -1.681 13.975 11.172 1.00 80.50 89 ILE A O 1
ATOM 753 N N . LYS A 1 90 ? 0.407 13.450 11.784 1.00 80.25 90 LYS A N 1
ATOM 754 C CA . LYS A 1 90 ? 0.499 12.292 10.880 1.00 80.25 90 LYS A CA 1
ATOM 755 C C . LYS A 1 90 ? -0.473 11.182 11.248 1.00 80.25 90 LYS A C 1
ATOM 757 O O . LYS A 1 90 ? -0.999 10.531 10.349 1.00 80.25 90 LYS A O 1
ATOM 762 N N . TYR A 1 91 ? -0.671 10.936 12.539 1.00 85.81 91 TYR A N 1
ATOM 763 C CA . TYR A 1 91 ? -1.631 9.948 13.007 1.00 85.81 91 TYR A CA 1
ATOM 764 C C . TYR A 1 91 ? -3.064 10.355 12.645 1.00 85.81 91 TYR A C 1
ATOM 766 O O . TYR A 1 91 ? -3.795 9.535 12.095 1.00 85.81 91 TYR A O 1
ATOM 774 N N . ASP A 1 92 ? -3.427 11.621 12.843 1.00 82.94 92 ASP A N 1
ATOM 775 C CA . ASP A 1 92 ? -4.750 12.141 12.481 1.00 82.94 92 ASP A CA 1
ATOM 776 C C . ASP A 1 92 ? -5.014 12.057 10.981 1.00 82.94 92 ASP A C 1
ATOM 778 O O . ASP A 1 92 ? -6.051 11.547 10.554 1.00 82.94 92 ASP A O 1
ATOM 782 N N . GLU A 1 93 ? -4.049 12.493 10.164 1.00 82.75 93 GLU A N 1
ATOM 783 C CA . GLU A 1 93 ? -4.144 12.357 8.710 1.00 82.75 93 GLU A CA 1
ATOM 784 C C . GLU A 1 93 ? -4.283 10.883 8.304 1.00 82.75 93 GLU A C 1
ATOM 786 O O . GLU A 1 93 ? -5.093 10.548 7.440 1.00 82.75 93 GLU A O 1
ATOM 791 N N . PHE A 1 94 ? -3.520 9.992 8.941 1.00 86.12 94 PHE A N 1
ATOM 792 C CA . PHE A 1 94 ? -3.554 8.563 8.653 1.00 86.12 94 PHE A CA 1
ATOM 793 C C . PHE A 1 94 ? -4.909 7.938 8.985 1.00 86.12 94 PHE A C 1
ATOM 795 O O . PHE A 1 94 ? -5.430 7.163 8.183 1.00 86.12 94 PHE A O 1
ATOM 802 N N . VAL A 1 95 ? -5.480 8.275 10.141 1.00 85.50 95 VAL A N 1
ATOM 803 C CA . VAL A 1 95 ? -6.792 7.790 10.577 1.00 85.50 95 VAL A CA 1
ATOM 804 C C . VAL A 1 95 ? -7.893 8.278 9.638 1.00 85.50 95 VAL A C 1
ATOM 806 O O . VAL A 1 95 ? -8.681 7.470 9.160 1.00 85.50 95 VAL A O 1
ATOM 809 N N . LEU A 1 96 ? -7.899 9.561 9.280 1.00 82.88 96 LEU A N 1
ATOM 810 C CA . LEU A 1 96 ? -8.880 10.097 8.334 1.00 82.88 96 LEU A CA 1
ATOM 811 C C . LEU A 1 96 ? -8.815 9.373 6.977 1.00 82.88 96 LEU A C 1
ATOM 813 O O . LEU A 1 96 ? -9.831 8.998 6.384 1.00 82.88 96 LEU A O 1
ATOM 817 N N . LEU A 1 97 ? -7.596 9.155 6.479 1.00 79.94 97 LEU A N 1
ATOM 818 C CA . LEU A 1 97 ? -7.375 8.463 5.216 1.00 79.94 97 LEU A CA 1
ATOM 819 C C . LEU A 1 97 ? -7.764 6.989 5.306 1.00 79.94 97 LEU A C 1
ATOM 821 O O . LEU A 1 97 ? -8.304 6.461 4.340 1.00 79.94 97 LEU A O 1
ATOM 825 N N . ILE A 1 98 ? -7.515 6.301 6.425 1.00 83.94 98 ILE A N 1
ATOM 826 C CA . ILE A 1 98 ? -7.878 4.884 6.553 1.00 83.94 98 ILE A CA 1
ATOM 827 C C . ILE A 1 98 ? -9.384 4.672 6.674 1.00 83.94 98 ILE A C 1
ATOM 829 O O . ILE A 1 98 ? -9.885 3.707 6.109 1.00 83.94 98 ILE A O 1
ATOM 833 N N . GLU A 1 99 ? -10.116 5.589 7.305 1.00 79.62 99 GLU A N 1
ATOM 834 C CA . GLU A 1 99 ? -11.584 5.567 7.289 1.00 79.62 99 GLU A CA 1
ATOM 835 C C . GLU A 1 99 ? -12.149 5.753 5.875 1.00 79.62 99 GLU A C 1
ATOM 837 O O . GLU A 1 99 ? -13.190 5.194 5.545 1.00 79.62 99 GLU A O 1
ATOM 842 N N . THR A 1 100 ? -11.454 6.520 5.031 1.00 76.31 100 THR A N 1
ATOM 843 C CA . THR A 1 100 ? -11.900 6.812 3.661 1.00 76.31 100 THR A CA 1
ATOM 844 C C . THR A 1 100 ? -11.507 5.713 2.672 1.00 76.31 100 THR A C 1
ATOM 846 O O . THR A 1 100 ? -12.311 5.305 1.838 1.00 76.31 100 THR A O 1
ATOM 849 N N . ASN A 1 101 ? -10.257 5.251 2.737 1.00 73.88 101 ASN A N 1
ATOM 850 C CA . ASN A 1 101 ? -9.684 4.296 1.788 1.00 73.88 101 ASN A CA 1
ATOM 851 C C . ASN A 1 101 ? -9.946 2.837 2.176 1.00 73.88 101 ASN A C 1
ATOM 853 O O . ASN A 1 101 ? -9.803 1.959 1.332 1.00 73.88 101 ASN A O 1
ATOM 857 N N . GLU A 1 102 ? -10.220 2.577 3.458 1.00 79.81 102 GLU A N 1
ATOM 858 C CA . GLU A 1 102 ? -10.260 1.241 4.069 1.00 79.81 102 GLU A CA 1
ATOM 859 C C . GLU A 1 102 ? -8.960 0.420 3.888 1.00 79.81 102 GLU A C 1
ATOM 861 O O . GLU A 1 102 ? -8.946 -0.794 4.097 1.00 79.81 102 GLU A O 1
ATOM 866 N N . ASP A 1 103 ? -7.845 1.080 3.542 1.00 82.75 103 ASP A N 1
ATOM 867 C CA . ASP A 1 103 ? -6.553 0.454 3.237 1.00 82.75 103 ASP A CA 1
ATOM 868 C C . ASP A 1 103 ? -5.396 1.147 3.977 1.00 82.75 103 ASP A C 1
ATOM 870 O O . ASP A 1 103 ? -5.059 2.310 3.732 1.00 82.75 103 ASP A O 1
ATOM 874 N N . ALA A 1 104 ? -4.744 0.410 4.877 1.00 83.81 104 ALA A N 1
ATOM 875 C CA . ALA A 1 104 ? -3.642 0.906 5.695 1.00 83.81 104 ALA A CA 1
ATOM 876 C C . ALA A 1 104 ? -2.409 1.296 4.865 1.00 83.81 104 ALA A C 1
ATOM 878 O O . ALA A 1 104 ? -1.719 2.262 5.192 1.00 83.81 104 ALA A O 1
ATOM 879 N N . LYS A 1 105 ? -2.099 0.554 3.798 1.00 78.50 105 LYS A N 1
ATOM 880 C CA . LYS A 1 105 ? -0.912 0.798 2.970 1.00 78.50 105 LYS A CA 1
ATOM 881 C C . LYS A 1 105 ? -1.097 2.063 2.139 1.00 78.50 105 LYS A C 1
ATOM 883 O O . LYS A 1 105 ? -0.186 2.890 2.085 1.00 78.50 105 LYS A O 1
ATOM 888 N N . LEU A 1 106 ? -2.259 2.221 1.510 1.00 72.31 106 LEU A N 1
ATOM 889 C CA . LEU A 1 106 ? -2.601 3.409 0.732 1.00 72.31 106 LEU A CA 1
ATOM 890 C C . LEU A 1 106 ? -2.615 4.654 1.620 1.00 72.31 106 LEU A C 1
ATOM 892 O O . LEU A 1 106 ? -1.945 5.635 1.296 1.00 72.31 106 LEU A O 1
ATOM 896 N N . SER A 1 107 ? -3.276 4.585 2.777 1.00 81.75 107 SER A N 1
ATOM 897 C CA . SER A 1 107 ? -3.342 5.708 3.717 1.00 81.75 107 SER A CA 1
ATOM 898 C C . SER A 1 107 ? -1.967 6.109 4.238 1.00 81.75 107 SER A C 1
ATOM 900 O O . SER A 1 107 ? -1.640 7.294 4.270 1.00 81.75 107 SER A O 1
ATOM 902 N N . TYR A 1 108 ? -1.105 5.142 4.560 1.00 81.94 108 TYR A N 1
ATOM 903 C CA . TYR A 1 108 ? 0.261 5.431 4.998 1.00 81.94 108 TYR A CA 1
ATOM 904 C C . TYR A 1 108 ? 1.082 6.126 3.906 1.00 81.94 108 TYR A C 1
ATOM 906 O O . TYR A 1 108 ? 1.769 7.115 4.173 1.00 81.94 108 TYR A O 1
ATOM 914 N N . ASN A 1 109 ? 0.984 5.647 2.663 1.00 69.81 109 ASN A N 1
ATOM 915 C CA . ASN A 1 109 ? 1.671 6.265 1.530 1.00 69.81 109 ASN A CA 1
ATOM 916 C C . ASN A 1 109 ? 1.240 7.716 1.334 1.00 69.81 109 ASN A C 1
ATOM 918 O O . ASN A 1 109 ? 2.076 8.581 1.080 1.00 69.81 109 ASN A O 1
ATOM 922 N N . GLN A 1 110 ? -0.052 7.989 1.480 1.00 66.19 110 GLN A N 1
ATOM 923 C CA . GLN A 1 110 ? -0.590 9.324 1.285 1.00 66.19 110 GLN A CA 1
ATOM 924 C C . GLN A 1 110 ? -0.150 10.295 2.391 1.00 66.19 110 GLN A C 1
ATOM 926 O O . GLN A 1 110 ? 0.263 11.411 2.077 1.00 66.19 110 GLN A O 1
ATOM 931 N N . VAL A 1 111 ? -0.091 9.859 3.654 1.00 75.25 111 VAL A N 1
ATOM 932 C CA . VAL A 1 111 ? 0.493 10.662 4.749 1.00 75.25 111 VAL A CA 1
ATOM 933 C C . VAL A 1 111 ? 1.972 10.967 4.512 1.00 75.25 111 VAL A C 1
ATOM 935 O O . VAL A 1 111 ? 2.427 12.098 4.723 1.00 75.25 111 VAL A O 1
ATOM 938 N N . ALA A 1 112 ? 2.739 9.983 4.033 1.00 68.06 112 ALA A N 1
ATOM 939 C CA . ALA A 1 112 ? 4.150 10.182 3.706 1.00 68.06 112 ALA A CA 1
ATOM 940 C C . ALA A 1 112 ? 4.336 11.232 2.593 1.00 68.06 112 ALA A C 1
ATOM 942 O O . ALA A 1 112 ? 5.233 12.075 2.673 1.00 68.06 112 ALA A O 1
ATOM 943 N N . ILE A 1 113 ? 3.454 11.228 1.589 1.00 61.06 113 ILE A N 1
ATOM 944 C CA . ILE A 1 113 ? 3.442 12.212 0.499 1.00 61.06 113 ILE A CA 1
ATOM 945 C C . ILE A 1 113 ? 3.056 13.603 1.015 1.00 61.06 113 ILE A C 1
ATOM 947 O O . ILE A 1 113 ? 3.765 14.571 0.732 1.00 61.06 113 ILE A O 1
ATOM 951 N N . ASN A 1 114 ? 1.993 13.712 1.817 1.00 64.44 114 ASN A N 1
ATOM 952 C CA . ASN A 1 114 ? 1.533 14.979 2.395 1.00 64.44 114 ASN A CA 1
ATOM 953 C C . ASN A 1 114 ? 2.633 15.658 3.221 1.00 64.44 114 ASN A C 1
ATOM 955 O O . ASN A 1 114 ? 2.931 16.842 3.034 1.00 64.44 114 ASN A O 1
ATOM 959 N N . SER A 1 115 ? 3.301 14.885 4.077 1.00 63.75 115 SER A N 1
ATOM 960 C CA . SER A 1 115 ? 4.412 15.359 4.912 1.00 63.75 115 SER A CA 1
ATOM 961 C C . SER A 1 115 ? 5.556 15.936 4.067 1.00 63.75 115 SER A C 1
ATOM 963 O O . SER A 1 115 ? 6.161 16.955 4.412 1.00 63.75 115 SER A O 1
ATOM 965 N N . TYR A 1 116 ? 5.821 15.327 2.909 1.00 53.81 116 TYR A N 1
ATOM 966 C CA . TYR A 1 116 ? 6.824 15.806 1.964 1.00 53.81 116 TYR A CA 1
ATOM 967 C C . TYR A 1 116 ? 6.382 17.072 1.212 1.00 53.81 116 TYR A C 1
ATOM 969 O O . TYR A 1 116 ? 7.177 17.998 1.038 1.00 53.81 116 TYR A O 1
ATOM 977 N N . THR A 1 117 ? 5.118 17.150 0.782 1.00 52.41 117 THR A N 1
ATOM 978 C CA . THR A 1 117 ? 4.593 18.344 0.093 1.00 52.41 117 THR A CA 1
ATOM 979 C C . THR A 1 117 ? 4.651 19.590 0.971 1.00 52.41 117 THR A C 1
ATOM 981 O O . THR A 1 117 ? 5.119 20.631 0.516 1.00 52.41 117 THR A O 1
ATOM 984 N N . LYS A 1 118 ? 4.282 19.467 2.255 1.00 59.19 118 LYS A N 1
ATOM 985 C CA . LYS A 1 118 ? 4.282 20.582 3.215 1.00 59.19 118 LYS A CA 1
ATOM 986 C C . LYS A 1 118 ? 5.689 21.130 3.478 1.00 59.19 118 LYS A C 1
ATOM 988 O O . LYS A 1 118 ? 5.845 22.326 3.707 1.00 59.19 118 LYS A O 1
ATOM 993 N N . THR A 1 119 ? 6.716 20.283 3.408 1.00 51.69 119 THR A N 1
ATOM 994 C CA . THR A 1 119 ? 8.113 20.660 3.686 1.00 51.69 119 THR A CA 1
ATOM 995 C C . THR A 1 119 ? 8.877 21.188 2.464 1.00 51.69 119 THR A C 1
ATOM 997 O O . THR A 1 119 ? 9.854 21.910 2.643 1.00 51.69 119 THR A O 1
ATOM 1000 N N . ASN A 1 120 ? 8.442 20.893 1.229 1.00 46.47 120 ASN A N 1
ATOM 1001 C CA . ASN A 1 120 ? 9.174 21.227 -0.008 1.00 46.47 120 ASN A CA 1
ATOM 1002 C C . ASN A 1 120 ? 8.343 21.999 -1.053 1.00 46.47 120 ASN A C 1
ATOM 1004 O O . ASN A 1 120 ? 8.553 21.822 -2.257 1.00 46.47 120 ASN A O 1
ATOM 1008 N N . ASN A 1 121 ? 7.427 22.868 -0.609 1.00 46.59 121 ASN A N 1
ATOM 1009 C CA . ASN A 1 121 ? 6.453 23.596 -1.441 1.00 46.59 121 ASN A CA 1
ATOM 1010 C C . ASN A 1 121 ? 6.997 24.191 -2.765 1.00 46.59 121 ASN A C 1
ATOM 1012 O O . ASN A 1 121 ? 6.265 24.220 -3.749 1.00 46.59 121 ASN A O 1
ATOM 1016 N N . SER A 1 122 ? 8.268 24.603 -2.858 1.00 50.78 122 SER A N 1
ATOM 1017 C CA . SER A 1 122 ? 8.842 25.162 -4.097 1.00 50.78 122 SER A CA 1
ATOM 1018 C C . SER A 1 122 ? 9.193 24.130 -5.182 1.00 50.78 122 SER A C 1
ATOM 1020 O O . SER A 1 122 ? 9.193 24.466 -6.363 1.00 50.78 122 SER A O 1
ATOM 1022 N N . ASN A 1 123 ? 9.462 22.870 -4.824 1.00 52.12 123 ASN A N 1
ATOM 1023 C CA . ASN A 1 123 ? 9.884 21.829 -5.774 1.00 52.12 123 ASN A CA 1
ATOM 1024 C C . ASN A 1 123 ? 8.748 20.906 -6.220 1.00 52.12 123 ASN A C 1
ATOM 1026 O O . ASN A 1 123 ? 8.958 20.092 -7.116 1.00 52.12 123 ASN A O 1
ATOM 1030 N N . PHE A 1 124 ? 7.568 20.994 -5.602 1.00 53.06 124 PHE A N 1
ATOM 1031 C CA . PHE A 1 124 ? 6.422 20.150 -5.945 1.00 53.06 124 PHE A CA 1
ATOM 1032 C C . PHE A 1 124 ? 5.555 20.762 -7.051 1.00 53.06 124 PHE A C 1
ATOM 1034 O O . PHE A 1 124 ? 4.924 20.040 -7.820 1.00 53.06 124 PHE A O 1
ATOM 1041 N N . GLU A 1 125 ? 5.563 22.095 -7.190 1.00 60.44 125 GLU A N 1
ATOM 1042 C CA . GLU A 1 125 ? 4.747 22.775 -8.197 1.00 60.44 125 GLU A CA 1
ATOM 1043 C C . GLU A 1 125 ? 5.101 22.406 -9.641 1.00 60.44 125 GLU A C 1
ATOM 1045 O O . GLU A 1 125 ? 4.225 22.469 -10.509 1.00 60.44 125 GLU A O 1
ATOM 1050 N N . ARG A 1 126 ? 6.350 21.991 -9.887 1.00 64.00 126 ARG A N 1
ATOM 1051 C CA . ARG A 1 126 ? 6.846 21.601 -11.214 1.00 64.00 126 ARG A CA 1
ATOM 1052 C C . ARG A 1 126 ? 6.311 20.255 -11.711 1.00 64.00 126 ARG A C 1
ATOM 1054 O O . ARG A 1 126 ? 6.374 20.003 -12.914 1.00 64.00 126 ARG A O 1
ATOM 1061 N N . TYR A 1 127 ? 5.772 19.416 -10.824 1.00 69.75 127 TYR A N 1
ATOM 1062 C CA . TYR A 1 127 ? 5.221 18.112 -11.190 1.00 69.75 127 TYR A CA 1
ATOM 1063 C C . TYR A 1 127 ? 3.709 18.179 -11.386 1.00 69.75 127 TYR A C 1
ATOM 1065 O O . TYR A 1 127 ? 2.986 18.821 -10.624 1.00 69.75 127 TYR A O 1
ATOM 1073 N N . ASN A 1 128 ? 3.232 17.479 -12.411 1.00 75.44 128 ASN A N 1
ATOM 1074 C CA . ASN A 1 128 ? 1.809 17.355 -12.719 1.00 75.44 128 ASN A CA 1
ATOM 1075 C C . ASN A 1 128 ? 1.223 16.055 -12.168 1.00 75.44 128 ASN A C 1
ATOM 1077 O O . ASN A 1 128 ? 0.042 16.020 -11.825 1.00 75.44 128 ASN A O 1
ATOM 1081 N N . ASN A 1 129 ? 2.051 15.012 -12.088 1.00 80.38 129 ASN A N 1
ATOM 1082 C CA . ASN A 1 129 ? 1.655 13.682 -11.658 1.00 80.38 129 ASN A CA 1
ATOM 1083 C C . ASN A 1 129 ? 2.671 13.125 -10.663 1.00 80.38 129 ASN A C 1
ATOM 1085 O O . ASN A 1 129 ? 3.847 13.490 -10.686 1.00 80.38 129 ASN A O 1
ATOM 1089 N N . ILE A 1 130 ? 2.220 12.203 -9.824 1.00 82.94 130 ILE A N 1
ATOM 1090 C CA . ILE A 1 130 ? 3.054 11.464 -8.882 1.00 82.94 130 ILE A CA 1
ATOM 1091 C C . ILE A 1 130 ? 2.876 9.989 -9.192 1.00 82.94 130 ILE A C 1
ATOM 1093 O O . ILE A 1 130 ? 1.754 9.496 -9.207 1.00 82.94 130 ILE A O 1
ATOM 1097 N N . LEU A 1 131 ? 3.968 9.280 -9.434 1.00 85.12 131 LEU A N 1
ATOM 1098 C CA . LEU A 1 131 ? 3.960 7.845 -9.648 1.00 85.12 131 LEU A CA 1
ATOM 1099 C C . LEU A 1 131 ? 4.558 7.156 -8.429 1.00 85.12 131 LEU A C 1
ATOM 1101 O O . LEU A 1 131 ? 5.753 7.261 -8.177 1.00 85.12 131 LEU A O 1
ATOM 1105 N N . ILE A 1 132 ? 3.735 6.413 -7.705 1.00 85.06 132 ILE A N 1
ATOM 1106 C CA . ILE A 1 132 ? 4.184 5.467 -6.691 1.00 85.06 132 ILE A CA 1
ATOM 1107 C C . ILE A 1 132 ? 4.468 4.143 -7.396 1.00 85.06 132 ILE A C 1
ATOM 1109 O O . ILE A 1 132 ? 3.589 3.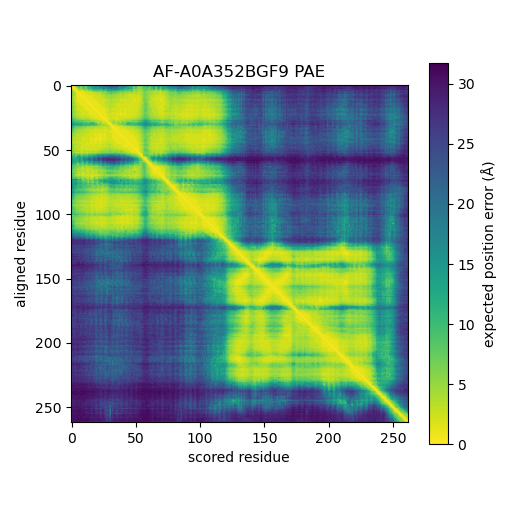618 -8.075 1.00 85.06 132 ILE A O 1
ATOM 1113 N N . LEU A 1 133 ? 5.675 3.604 -7.236 1.00 85.81 133 LEU A N 1
ATOM 1114 C CA . LEU A 1 133 ? 6.110 2.354 -7.854 1.00 85.81 133 LEU A CA 1
ATOM 1115 C C . LEU A 1 133 ? 6.691 1.410 -6.794 1.00 85.81 133 LEU A C 1
ATOM 1117 O O . LEU A 1 133 ? 7.647 1.746 -6.093 1.00 85.81 133 LEU A O 1
ATOM 1121 N N . ASP A 1 134 ? 6.119 0.217 -6.683 1.00 86.06 134 ASP A N 1
ATOM 1122 C CA . ASP A 1 134 ? 6.517 -0.840 -5.753 1.00 86.06 134 ASP A CA 1
ATOM 1123 C C . ASP A 1 134 ? 6.931 -2.077 -6.556 1.00 86.06 134 ASP A C 1
ATOM 1125 O O . ASP A 1 134 ? 6.157 -2.584 -7.369 1.00 86.06 134 ASP A O 1
ATOM 1129 N N . LEU A 1 135 ? 8.163 -2.545 -6.356 1.00 86.12 135 LEU A N 1
ATOM 1130 C CA . LEU A 1 135 ? 8.719 -3.688 -7.078 1.00 86.12 135 LEU A CA 1
ATOM 1131 C C . LEU A 1 135 ? 8.996 -4.819 -6.094 1.00 86.12 135 LEU A C 1
ATOM 1133 O O . LEU A 1 135 ? 9.739 -4.645 -5.126 1.00 86.12 135 LEU A O 1
ATOM 1137 N N . LEU A 1 136 ? 8.449 -6.000 -6.369 1.00 86.00 136 LEU A N 1
ATOM 1138 C CA . LEU A 1 136 ? 8.831 -7.220 -5.668 1.00 86.00 136 LEU A CA 1
ATOM 1139 C C . LEU A 1 136 ? 9.952 -7.910 -6.439 1.00 86.00 136 LEU A C 1
ATOM 1141 O O . LEU A 1 136 ? 9.732 -8.312 -7.578 1.00 86.00 136 LEU A O 1
ATOM 1145 N N . THR A 1 137 ? 11.119 -8.089 -5.817 1.00 83.88 137 THR A N 1
ATOM 1146 C CA . THR A 1 137 ? 12.294 -8.663 -6.488 1.00 83.88 137 THR A CA 1
ATOM 1147 C C . THR A 1 137 ? 12.823 -9.949 -5.850 1.00 83.88 137 THR A C 1
ATOM 1149 O O . THR A 1 137 ?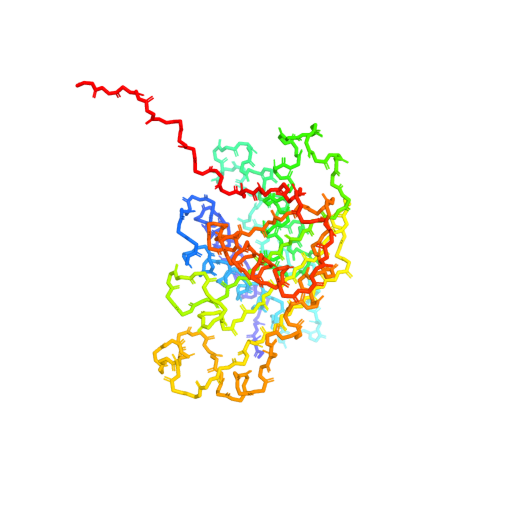 12.807 -10.115 -4.629 1.00 83.88 137 THR A O 1
ATOM 1152 N N . ILE A 1 138 ? 13.361 -10.849 -6.676 1.00 79.56 138 ILE A N 1
ATOM 1153 C CA . ILE A 1 138 ? 14.179 -11.998 -6.282 1.00 79.56 138 ILE A CA 1
ATOM 1154 C C . ILE A 1 138 ? 15.603 -11.480 -6.080 1.00 79.56 138 ILE A C 1
ATOM 1156 O O . ILE A 1 138 ? 16.375 -11.281 -7.016 1.00 79.56 138 ILE A O 1
ATOM 1160 N N . GLY A 1 139 ? 15.951 -11.206 -4.826 1.00 69.94 139 GLY A N 1
ATOM 1161 C CA . GLY A 1 139 ? 17.263 -10.670 -4.463 1.00 69.94 139 GLY A CA 1
ATOM 1162 C C . GLY A 1 139 ? 17.363 -9.148 -4.586 1.00 69.94 139 GLY A C 1
ATOM 1163 O O . GLY A 1 139 ? 16.363 -8.434 -4.572 1.00 69.94 139 GLY A O 1
ATOM 1164 N N . THR A 1 140 ? 18.598 -8.644 -4.635 1.00 62.53 140 THR A N 1
ATOM 1165 C CA . THR A 1 140 ? 18.925 -7.214 -4.462 1.00 62.53 140 THR A CA 1
ATOM 1166 C C . THR A 1 140 ? 19.251 -6.477 -5.761 1.00 62.53 140 THR A C 1
ATOM 1168 O O . THR A 1 140 ? 19.640 -5.311 -5.717 1.00 62.53 140 THR A O 1
ATOM 1171 N N . THR A 1 141 ? 19.142 -7.132 -6.920 1.00 61.00 141 THR A N 1
ATOM 1172 C CA . THR A 1 141 ? 19.540 -6.519 -8.196 1.00 61.00 141 THR A CA 1
ATOM 1173 C C . THR A 1 141 ? 18.352 -5.920 -8.946 1.00 61.00 141 THR A C 1
ATOM 1175 O O . THR A 1 141 ? 17.227 -6.394 -8.839 1.00 61.00 141 THR A O 1
ATOM 1178 N N . SER A 1 142 ? 18.630 -4.886 -9.735 1.00 65.25 142 SER A N 1
ATOM 1179 C CA . SER A 1 142 ? 17.668 -4.076 -10.490 1.00 65.25 142 SER A CA 1
ATOM 1180 C C . SER A 1 142 ? 17.309 -4.632 -11.872 1.00 65.25 142 SER A C 1
ATOM 1182 O O . SER A 1 142 ? 16.786 -3.900 -12.703 1.00 65.25 142 SER A O 1
ATOM 1184 N N . LYS A 1 143 ? 17.638 -5.891 -12.177 1.00 78.44 143 LYS A N 1
ATOM 1185 C CA . LYS A 1 143 ? 17.353 -6.470 -13.499 1.00 78.44 143 LYS A CA 1
ATOM 1186 C C . LYS A 1 143 ? 15.889 -6.884 -13.598 1.00 78.44 143 LYS A C 1
ATOM 1188 O O . LYS A 1 143 ? 15.353 -7.416 -12.630 1.00 78.44 143 LYS A O 1
ATOM 1193 N N . LEU A 1 144 ? 15.290 -6.742 -14.785 1.00 76.38 144 LEU A N 1
ATOM 1194 C CA . LEU A 1 144 ? 13.921 -7.206 -15.032 1.00 76.38 144 LEU A CA 1
ATOM 1195 C C . LEU A 1 144 ? 13.744 -8.693 -14.700 1.00 76.38 144 LEU A C 1
ATOM 1197 O O . LEU A 1 144 ? 12.766 -9.054 -14.064 1.00 76.38 144 LEU A O 1
ATOM 1201 N N . SER A 1 145 ? 14.741 -9.523 -15.020 1.00 77.19 145 SER A N 1
ATOM 1202 C CA . SER A 1 145 ? 14.771 -10.958 -14.696 1.00 77.19 145 SER A CA 1
ATOM 1203 C C . SER A 1 145 ? 14.725 -11.268 -13.197 1.00 77.19 145 SER A C 1
ATOM 1205 O O . SER A 1 145 ? 14.694 -12.429 -12.814 1.00 77.19 145 SER A O 1
ATOM 1207 N N . ASN A 1 146 ? 14.781 -10.253 -12.337 1.00 82.69 146 ASN A N 1
ATOM 1208 C CA . ASN A 1 146 ? 14.633 -10.398 -10.901 1.00 82.69 146 ASN A CA 1
ATOM 1209 C C . ASN A 1 146 ? 13.384 -9.700 -10.370 1.00 82.69 146 ASN A C 1
ATOM 1211 O O . ASN A 1 146 ? 13.155 -9.789 -9.174 1.00 82.69 146 ASN A O 1
ATOM 1215 N N . ILE A 1 147 ? 12.583 -9.009 -11.181 1.00 86.88 147 ILE A N 1
ATOM 1216 C CA . ILE A 1 147 ? 11.340 -8.381 -10.725 1.00 86.88 147 ILE A CA 1
ATOM 1217 C C . ILE A 1 147 ? 10.195 -9.346 -10.979 1.00 86.88 147 ILE A C 1
ATOM 1219 O O . ILE A 1 147 ? 9.931 -9.659 -12.122 1.00 86.88 147 ILE A O 1
ATOM 1223 N N . VAL A 1 148 ? 9.485 -9.743 -9.927 1.00 88.06 148 VAL A N 1
ATOM 1224 C CA . VAL A 1 148 ? 8.379 -10.714 -9.978 1.00 88.06 148 VAL A CA 1
ATOM 1225 C C . VAL A 1 148 ? 7.026 -10.035 -10.063 1.00 88.06 148 VAL A C 1
ATOM 1227 O O . VAL A 1 148 ? 6.102 -10.561 -10.673 1.00 88.06 148 VAL A O 1
ATOM 1230 N N . LYS A 1 149 ? 6.877 -8.878 -9.415 1.00 88.94 149 LYS A N 1
ATOM 1231 C CA . LYS A 1 149 ? 5.611 -8.144 -9.364 1.00 88.94 149 LYS A CA 1
ATOM 1232 C C . LYS A 1 149 ? 5.870 -6.650 -9.437 1.00 88.94 149 LYS A C 1
ATOM 1234 O O . LYS A 1 149 ? 6.742 -6.137 -8.732 1.00 88.94 149 LYS A O 1
ATOM 1239 N N . PHE A 1 150 ? 5.072 -5.975 -10.250 1.00 89.50 150 PHE A N 1
ATOM 1240 C CA . PHE A 1 150 ? 4.954 -4.526 -10.291 1.00 89.50 150 PHE A CA 1
ATOM 1241 C C . PHE A 1 150 ? 3.653 -4.121 -9.613 1.00 89.50 150 PHE A C 1
ATOM 1243 O O . PHE A 1 150 ? 2.592 -4.640 -9.948 1.00 89.50 150 PHE A O 1
ATOM 1250 N N . GLY A 1 151 ? 3.734 -3.175 -8.689 1.00 89.44 151 GLY A N 1
ATOM 1251 C CA . GLY A 1 151 ? 2.596 -2.414 -8.195 1.00 89.44 151 GLY A CA 1
ATOM 1252 C C . GLY A 1 151 ? 2.816 -0.943 -8.508 1.00 89.44 151 GLY A C 1
ATOM 1253 O O . GLY A 1 151 ? 3.919 -0.431 -8.315 1.00 89.44 151 GLY A O 1
ATOM 1254 N N . TYR A 1 152 ? 1.792 -0.256 -8.996 1.00 89.19 152 TYR A N 1
ATOM 1255 C CA . TYR A 1 152 ? 1.891 1.163 -9.297 1.00 89.19 152 TYR A CA 1
ATOM 1256 C C . TYR A 1 152 ? 0.606 1.915 -8.964 1.00 89.19 152 TYR A C 1
ATOM 1258 O O . TYR A 1 152 ? -0.501 1.394 -9.102 1.00 89.19 152 TYR A O 1
ATOM 1266 N N . THR A 1 153 ? 0.776 3.178 -8.584 1.00 88.50 153 THR A N 1
ATOM 1267 C CA . THR A 1 153 ? -0.310 4.138 -8.391 1.00 88.50 153 THR A CA 1
ATOM 1268 C C . THR A 1 153 ? 0.121 5.478 -8.965 1.00 88.50 153 THR A C 1
ATOM 1270 O O . THR A 1 153 ? 1.088 6.077 -8.504 1.00 88.50 153 THR A O 1
ATOM 1273 N N . LEU A 1 154 ? -0.594 5.953 -9.976 1.00 86.44 154 LEU A N 1
ATOM 1274 C CA . LEU A 1 154 ? -0.445 7.273 -10.564 1.00 86.44 154 LEU A CA 1
ATOM 1275 C C . LEU A 1 154 ? -1.481 8.212 -9.947 1.00 86.44 154 LEU A C 1
ATOM 1277 O O . LEU A 1 154 ? -2.685 7.972 -10.045 1.00 86.44 154 LEU A O 1
ATOM 1281 N N . LEU A 1 155 ? -1.003 9.295 -9.355 1.00 84.94 155 LEU A N 1
ATOM 1282 C CA . LEU A 1 155 ? -1.806 10.357 -8.772 1.00 84.94 155 LEU A CA 1
ATOM 1283 C C . LEU A 1 155 ? -1.660 11.638 -9.593 1.00 84.94 155 LEU A C 1
ATOM 1285 O O . LEU A 1 155 ? -0.598 11.902 -10.166 1.00 84.94 155 LEU A O 1
ATOM 1289 N N . ASN A 1 156 ? -2.700 12.464 -9.609 1.00 82.81 156 ASN A N 1
ATOM 1290 C CA . ASN A 1 156 ? -2.592 13.838 -10.095 1.00 82.81 156 ASN A CA 1
ATOM 1291 C C . ASN A 1 156 ? -1.929 14.738 -9.024 1.00 82.81 156 ASN A C 1
ATOM 1293 O O . ASN A 1 156 ? -1.669 14.323 -7.894 1.00 82.81 156 ASN A O 1
ATOM 1297 N N . LYS A 1 157 ? -1.685 16.010 -9.352 1.00 76.06 157 LYS A N 1
ATOM 1298 C CA . LYS A 1 157 ? -1.117 17.004 -8.418 1.00 76.06 157 LYS A CA 1
ATOM 1299 C C . LYS A 1 157 ? -1.970 17.263 -7.160 1.00 76.06 157 LYS A C 1
ATOM 1301 O O . LYS A 1 157 ? -1.451 17.776 -6.175 1.00 76.06 157 LYS A O 1
ATOM 1306 N N . ARG A 1 158 ? -3.266 16.931 -7.190 1.00 77.06 158 ARG A N 1
ATOM 1307 C CA . ARG A 1 158 ? -4.193 16.999 -6.043 1.00 77.06 158 ARG A CA 1
ATOM 1308 C C . ARG A 1 158 ? -4.225 15.706 -5.226 1.00 77.06 158 ARG A C 1
ATOM 1310 O O . ARG A 1 158 ? -4.962 15.633 -4.255 1.00 77.06 158 ARG A O 1
ATOM 1317 N N . LEU A 1 159 ? -3.386 14.735 -5.588 1.00 74.69 159 LEU A N 1
ATOM 1318 C CA . LEU A 1 159 ? -3.292 13.412 -4.982 1.00 74.69 159 LEU A CA 1
ATOM 1319 C C . LEU A 1 159 ? -4.503 12.504 -5.240 1.00 74.69 159 LEU A C 1
ATOM 1321 O O . LEU A 1 159 ? -4.636 11.477 -4.577 1.00 74.69 159 LEU A O 1
ATOM 1325 N N . ASP A 1 160 ? -5.345 12.833 -6.221 1.00 77.88 160 ASP A N 1
ATOM 1326 C CA . ASP A 1 160 ? -6.403 11.925 -6.661 1.00 77.88 160 ASP A CA 1
ATOM 1327 C C . ASP A 1 160 ? -5.795 10.803 -7.505 1.00 77.88 160 ASP A C 1
ATOM 1329 O O . ASP A 1 160 ? -4.928 11.049 -8.355 1.00 77.88 160 ASP A O 1
ATOM 1333 N N . ILE A 1 161 ? -6.279 9.576 -7.313 1.00 82.38 161 ILE A N 1
ATOM 1334 C CA . ILE A 1 161 ? -5.850 8.414 -8.094 1.00 82.38 161 ILE A CA 1
ATOM 1335 C C . ILE A 1 161 ? -6.337 8.563 -9.539 1.00 82.38 161 ILE A C 1
ATOM 1337 O O . ILE A 1 161 ? -7.535 8.577 -9.808 1.00 82.38 161 ILE A O 1
ATOM 1341 N N . ILE A 1 162 ? -5.392 8.641 -10.478 1.00 86.81 162 ILE A N 1
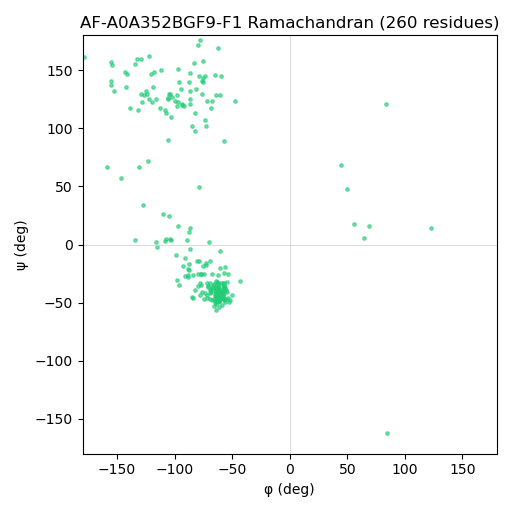ATOM 1342 C CA . ILE A 1 162 ? -5.658 8.586 -11.922 1.00 86.81 162 ILE A CA 1
ATOM 1343 C C . ILE A 1 162 ? -5.727 7.128 -12.373 1.00 86.81 162 ILE A C 1
ATOM 1345 O O . ILE A 1 162 ? -6.588 6.748 -13.164 1.00 86.81 162 ILE A O 1
ATOM 1349 N N . LEU A 1 163 ? -4.767 6.324 -11.914 1.00 87.25 163 LEU A N 1
ATOM 1350 C CA . LEU A 1 163 ? -4.621 4.935 -12.317 1.00 87.25 163 LEU A CA 1
ATOM 1351 C C . LEU A 1 163 ? -3.882 4.164 -11.229 1.00 87.25 163 LEU A C 1
ATOM 1353 O O . LEU A 1 163 ? -2.867 4.631 -10.726 1.00 87.25 163 LEU A O 1
ATOM 1357 N N . ASN A 1 164 ? -4.338 2.966 -10.908 1.00 91.75 164 ASN A N 1
ATOM 1358 C CA . ASN A 1 164 ? -3.607 2.028 -10.072 1.00 91.75 164 ASN A CA 1
ATOM 1359 C C . ASN A 1 164 ? -3.611 0.647 -10.726 1.00 91.75 164 ASN A C 1
ATOM 1361 O O . ASN A 1 164 ? -4.424 0.356 -11.604 1.00 91.75 164 ASN A O 1
ATOM 1365 N N . GLY A 1 165 ? -2.670 -0.194 -10.328 1.00 86.94 165 GLY A N 1
ATOM 1366 C CA . GLY A 1 165 ? -2.629 -1.554 -10.822 1.00 86.94 165 GLY A CA 1
ATOM 1367 C C . GLY A 1 165 ? -1.493 -2.353 -10.228 1.00 86.94 165 GLY A C 1
ATOM 1368 O O . GLY A 1 165 ? -0.511 -1.819 -9.709 1.00 86.94 165 GLY A O 1
ATOM 1369 N N . GLU A 1 166 ? -1.636 -3.662 -10.337 1.00 91.88 166 GLU A N 1
ATOM 1370 C CA . GLU A 1 166 ? -0.573 -4.598 -10.048 1.00 91.88 166 GLU A CA 1
ATOM 1371 C C . GLU A 1 166 ? -0.596 -5.746 -11.044 1.00 91.88 166 GLU A C 1
ATOM 1373 O O . GLU A 1 166 ? -1.653 -6.147 -11.529 1.00 91.88 166 GLU A O 1
ATOM 1378 N N . PHE A 1 167 ? 0.582 -6.260 -11.372 1.00 90.50 167 PHE A N 1
ATOM 1379 C CA . PHE A 1 167 ? 0.720 -7.402 -12.261 1.00 90.50 167 PHE A CA 1
ATOM 1380 C C . PHE A 1 167 ? 2.022 -8.145 -11.977 1.00 90.50 167 PHE A C 1
ATOM 1382 O O . PHE A 1 167 ? 2.997 -7.577 -11.473 1.00 90.50 167 PHE A O 1
ATOM 1389 N N . TYR A 1 168 ? 2.030 -9.430 -12.312 1.00 91.50 168 TYR A N 1
ATOM 1390 C CA . TYR A 1 168 ? 3.220 -10.265 -12.242 1.00 91.50 168 TYR A CA 1
ATOM 1391 C C . TYR A 1 168 ? 4.029 -10.154 -13.525 1.00 91.50 168 TYR A C 1
ATOM 1393 O O . TYR A 1 168 ? 3.469 -9.973 -14.603 1.00 91.50 168 TYR A O 1
ATOM 1401 N N . VAL A 1 169 ? 5.342 -10.269 -13.401 1.00 89.69 169 VAL A N 1
ATOM 1402 C CA . VAL A 1 169 ? 6.262 -10.372 -14.532 1.00 89.69 169 VAL A CA 1
ATOM 1403 C C . VAL A 1 169 ? 6.378 -11.831 -14.918 1.00 89.69 169 VAL A C 1
ATOM 1405 O O . VAL A 1 169 ? 6.433 -12.710 -14.055 1.00 89.69 169 VAL A O 1
ATOM 1408 N N . LYS A 1 170 ? 6.416 -12.083 -16.221 1.00 89.12 170 LYS A N 1
ATOM 1409 C CA . LYS A 1 170 ? 6.598 -13.428 -16.738 1.00 89.12 170 LYS A CA 1
ATOM 1410 C C . LYS A 1 170 ? 7.998 -13.954 -16.414 1.00 89.12 170 LYS A C 1
ATOM 1412 O O . LYS A 1 170 ? 8.980 -13.343 -16.826 1.00 89.12 170 LYS A O 1
ATOM 1417 N N . HIS A 1 171 ? 8.075 -15.099 -15.738 1.00 83.69 171 HIS A N 1
ATOM 1418 C CA . HIS A 1 171 ? 9.322 -15.847 -15.520 1.00 83.69 171 HIS A CA 1
ATOM 1419 C C . HIS A 1 171 ? 9.174 -17.317 -15.899 1.00 83.69 171 HIS A C 1
ATOM 1421 O O . HIS A 1 171 ? 8.072 -17.872 -15.875 1.00 83.69 171 HIS A O 1
ATOM 1427 N N . ASP A 1 172 ? 10.308 -17.969 -16.150 1.00 76.12 172 ASP A N 1
ATOM 1428 C CA . ASP A 1 172 ? 10.363 -19.422 -16.263 1.00 76.12 172 ASP A CA 1
ATOM 1429 C C . ASP A 1 172 ? 10.220 -20.093 -14.884 1.00 76.12 172 ASP A C 1
ATOM 1431 O O . ASP A 1 172 ? 10.732 -19.615 -13.865 1.00 76.12 172 ASP A O 1
ATOM 1435 N N . LYS A 1 173 ? 9.549 -21.256 -14.845 1.00 63.62 173 LYS A N 1
ATOM 1436 C CA . LYS A 1 173 ? 9.162 -21.976 -13.607 1.00 63.62 173 LYS A CA 1
ATOM 1437 C C . LYS A 1 173 ? 10.325 -22.249 -12.645 1.00 63.62 173 LYS A C 1
ATOM 1439 O O . LYS A 1 173 ? 10.110 -22.439 -11.448 1.00 63.62 173 LYS A O 1
ATOM 1444 N N . THR A 1 174 ? 11.545 -22.318 -13.172 1.00 65.06 174 THR A N 1
ATOM 1445 C CA . THR A 1 174 ? 12.767 -22.671 -12.441 1.00 65.06 174 THR A CA 1
ATOM 1446 C C . THR A 1 174 ? 13.502 -21.473 -11.848 1.00 65.06 174 THR A C 1
ATOM 1448 O O . THR A 1 174 ? 14.411 -21.669 -11.045 1.00 65.06 174 THR A O 1
ATOM 1451 N N . GLU A 1 175 ? 13.139 -20.244 -12.219 1.00 71.12 175 GLU A N 1
ATOM 1452 C CA . GLU A 1 175 ? 13.877 -19.043 -11.805 1.00 71.12 175 GLU A CA 1
ATOM 1453 C C . GLU A 1 175 ? 13.537 -18.596 -10.377 1.00 71.12 175 GLU A C 1
ATOM 1455 O O . GLU A 1 175 ? 14.362 -17.982 -9.696 1.00 71.12 175 GLU A O 1
ATOM 1460 N N . ILE A 1 176 ? 12.343 -18.942 -9.883 1.00 78.44 176 ILE A N 1
ATOM 1461 C CA . ILE A 1 176 ? 11.849 -18.488 -8.578 1.00 78.44 176 ILE A CA 1
ATOM 1462 C C . ILE A 1 176 ? 11.835 -19.638 -7.570 1.00 78.44 176 ILE A C 1
ATOM 1464 O O . ILE A 1 176 ? 11.072 -20.596 -7.693 1.00 78.44 176 ILE A O 1
ATOM 1468 N N . SER A 1 177 ? 12.644 -19.515 -6.513 1.00 82.25 177 SER A N 1
ATOM 1469 C CA . SER A 1 177 ? 12.719 -20.541 -5.464 1.00 82.25 177 SER A CA 1
ATOM 1470 C C . SER A 1 177 ? 11.373 -20.782 -4.759 1.00 82.25 177 SER A C 1
ATOM 1472 O O . SER A 1 177 ? 10.630 -19.842 -4.466 1.00 82.25 177 SER A O 1
ATOM 1474 N N . GLU A 1 178 ? 11.104 -22.035 -4.378 1.00 81.94 178 GLU A N 1
ATOM 1475 C CA . GLU A 1 178 ? 9.888 -22.425 -3.640 1.00 81.94 178 GLU A CA 1
ATOM 1476 C C . GLU A 1 178 ? 9.714 -21.646 -2.332 1.00 81.94 178 GLU A C 1
ATOM 1478 O O . GLU A 1 178 ? 8.613 -21.231 -1.964 1.00 81.94 178 GLU A O 1
ATOM 1483 N N . LYS A 1 179 ? 10.836 -21.370 -1.656 1.00 84.31 179 LYS A N 1
ATOM 1484 C CA . LYS A 1 179 ? 10.876 -20.566 -0.432 1.00 84.31 179 LYS A CA 1
ATOM 1485 C C . LYS A 1 179 ? 10.389 -19.135 -0.674 1.00 84.31 179 LYS A C 1
ATOM 1487 O O . LYS A 1 179 ? 9.682 -18.588 0.169 1.00 84.31 179 LYS A O 1
ATOM 1492 N N . PHE A 1 180 ? 10.760 -18.527 -1.803 1.00 83.44 180 PHE A N 1
ATOM 1493 C CA . PHE A 1 180 ? 10.318 -17.180 -2.164 1.00 83.44 180 PHE A CA 1
ATOM 1494 C C . PHE A 1 180 ? 8.821 -17.159 -2.489 1.00 83.44 180 PHE A C 1
ATOM 1496 O O . PHE A 1 180 ? 8.097 -16.339 -1.926 1.00 83.44 180 PHE A O 1
ATOM 1503 N N . LYS A 1 181 ? 8.345 -18.108 -3.307 1.00 83.56 181 LYS A N 1
ATOM 1504 C CA . LYS A 1 181 ? 6.919 -18.253 -3.646 1.00 83.56 181 LYS A CA 1
ATOM 1505 C C . LYS A 1 181 ? 6.052 -18.429 -2.400 1.00 83.56 181 LYS A C 1
ATOM 1507 O O . LYS A 1 181 ? 5.092 -17.690 -2.221 1.00 83.56 181 LYS A O 1
ATOM 1512 N N . THR A 1 182 ? 6.459 -19.313 -1.486 1.00 84.31 182 THR A N 1
ATOM 1513 C CA . THR A 1 182 ? 5.748 -19.555 -0.218 1.00 84.31 182 THR A CA 1
ATOM 1514 C C . THR A 1 182 ? 5.712 -18.303 0.660 1.00 84.31 182 THR A C 1
ATOM 1516 O O . THR A 1 182 ? 4.665 -17.942 1.186 1.00 84.31 182 THR A O 1
ATOM 1519 N N . LYS A 1 183 ? 6.846 -17.601 0.801 1.00 84.88 183 LYS A N 1
ATOM 1520 C CA . LYS A 1 183 ? 6.931 -16.377 1.614 1.00 84.88 183 LYS A CA 1
ATOM 1521 C C . LYS A 1 183 ? 6.016 -15.264 1.092 1.00 84.88 183 LYS A C 1
ATOM 1523 O O . LYS A 1 183 ? 5.500 -14.481 1.885 1.00 84.88 183 LYS A O 1
ATOM 1528 N N . HIS A 1 184 ? 5.865 -15.169 -0.225 1.00 81.62 184 HIS A N 1
ATOM 1529 C CA . HIS A 1 184 ? 5.132 -14.091 -0.885 1.00 81.62 184 HIS A CA 1
ATOM 1530 C C . HIS A 1 184 ? 3.746 -14.506 -1.397 1.00 81.62 184 HIS A C 1
ATOM 1532 O O . HIS A 1 184 ? 3.074 -13.676 -2.000 1.00 81.62 184 HIS A O 1
ATOM 1538 N N . ASN A 1 185 ? 3.319 -15.741 -1.114 1.00 84.94 185 ASN A N 1
ATOM 1539 C CA . ASN A 1 185 ? 2.056 -16.330 -1.556 1.00 84.94 185 ASN A CA 1
ATOM 1540 C C . ASN A 1 185 ? 1.813 -16.178 -3.070 1.00 84.94 185 ASN A C 1
ATOM 1542 O O . ASN A 1 185 ? 0.750 -15.731 -3.485 1.00 84.94 185 ASN A O 1
ATOM 1546 N N . ILE A 1 186 ? 2.828 -16.508 -3.873 1.00 83.00 186 ILE A N 1
ATOM 1547 C CA . ILE A 1 186 ? 2.783 -16.403 -5.337 1.00 83.00 186 ILE A CA 1
ATOM 1548 C C . ILE A 1 186 ? 2.568 -17.793 -5.934 1.00 83.00 186 ILE A C 1
ATOM 1550 O O . ILE A 1 186 ? 3.334 -18.717 -5.642 1.00 83.00 186 ILE A O 1
ATOM 1554 N N . SER A 1 187 ? 1.554 -17.935 -6.781 1.00 84.81 187 SER A N 1
ATOM 1555 C CA . SER A 1 187 ? 1.283 -19.158 -7.536 1.00 84.81 187 SER A CA 1
ATOM 1556 C C . SER A 1 187 ? 2.121 -19.244 -8.816 1.00 84.81 187 SER A C 1
ATOM 1558 O O . SER A 1 187 ? 2.572 -18.239 -9.365 1.00 84.81 187 SER A O 1
ATOM 1560 N N . LEU A 1 188 ? 2.337 -20.467 -9.309 1.00 79.12 188 LEU A N 1
ATOM 1561 C CA . LEU A 1 188 ? 3.023 -20.691 -10.587 1.00 79.12 188 LEU A CA 1
ATOM 1562 C C . LEU A 1 188 ? 2.244 -20.079 -11.758 1.00 79.12 188 LEU A C 1
ATOM 1564 O O . LEU A 1 188 ? 2.847 -19.445 -12.619 1.00 79.12 188 LEU A O 1
ATOM 1568 N N . ASP A 1 189 ? 0.916 -20.194 -11.740 1.00 83.50 189 ASP A N 1
ATOM 1569 C CA . ASP A 1 189 ? 0.050 -19.673 -12.800 1.00 83.50 189 ASP A CA 1
ATOM 1570 C C . ASP A 1 189 ? 0.141 -18.146 -12.930 1.00 83.50 189 ASP A C 1
ATOM 1572 O O . ASP A 1 189 ? 0.123 -17.629 -14.048 1.00 83.50 189 ASP A O 1
ATOM 1576 N N . GLU A 1 190 ? 0.276 -17.421 -11.813 1.00 84.50 190 GLU A N 1
ATOM 1577 C CA . GLU A 1 190 ? 0.452 -15.962 -11.800 1.00 84.50 190 GLU A CA 1
ATOM 1578 C C . GLU A 1 190 ? 1.745 -15.523 -12.497 1.00 84.50 190 GLU A C 1
ATOM 1580 O O . GLU A 1 190 ? 1.760 -14.509 -13.191 1.00 84.50 190 GLU A O 1
ATOM 1585 N N . ILE A 1 191 ? 2.825 -16.287 -12.332 1.00 83.69 191 ILE A N 1
ATOM 1586 C CA . ILE A 1 191 ? 4.135 -15.971 -12.910 1.00 83.69 191 ILE A CA 1
ATOM 1587 C C . ILE A 1 191 ? 4.212 -16.436 -14.371 1.00 83.69 191 ILE A C 1
ATOM 1589 O O . ILE A 1 191 ? 4.756 -15.732 -15.215 1.00 83.69 191 ILE A O 1
ATOM 1593 N N . GLU A 1 192 ? 3.647 -17.596 -14.707 1.00 84.56 192 GLU A N 1
ATOM 1594 C CA . GLU A 1 192 ? 3.666 -18.137 -16.076 1.00 84.56 192 GLU A CA 1
ATOM 1595 C C . GLU A 1 192 ? 2.824 -17.305 -17.047 1.00 84.56 192 GLU A C 1
ATOM 1597 O O . GLU A 1 192 ? 3.206 -17.108 -18.205 1.00 84.56 192 GLU A O 1
ATOM 1602 N N . ASN A 1 193 ? 1.698 -16.783 -16.557 1.00 85.12 193 ASN A N 1
ATOM 1603 C CA . ASN A 1 193 ? 0.800 -15.903 -17.304 1.00 85.12 193 ASN A CA 1
ATOM 1604 C C . ASN A 1 193 ? 1.058 -14.418 -17.007 1.00 85.12 193 ASN A C 1
ATOM 1606 O O . ASN A 1 193 ? 0.217 -13.566 -17.303 1.00 85.12 193 ASN A O 1
ATOM 1610 N N . GLY A 1 194 ? 2.211 -14.112 -16.407 1.00 87.25 194 GLY A N 1
ATOM 1611 C CA . GLY A 1 194 ? 2.652 -12.752 -16.148 1.00 87.25 194 GLY A CA 1
ATOM 1612 C C . GLY A 1 194 ? 2.852 -11.942 -17.431 1.00 87.25 194 GLY A C 1
ATOM 1613 O O . GLY A 1 194 ? 2.859 -12.457 -18.552 1.00 87.25 194 GLY A O 1
ATOM 1614 N N . GLN A 1 195 ? 3.034 -10.641 -17.252 1.00 91.56 195 GLN A N 1
ATOM 1615 C CA . GLN A 1 195 ? 3.285 -9.699 -18.330 1.00 91.56 195 GLN A CA 1
ATOM 1616 C C . GLN A 1 195 ? 4.721 -9.814 -18.827 1.00 91.56 195 GLN A C 1
ATOM 1618 O O . GLN A 1 195 ? 5.660 -9.983 -18.044 1.00 91.56 195 GLN A O 1
ATOM 1623 N N . ASP A 1 196 ? 4.881 -9.709 -20.141 1.00 87.19 196 ASP A N 1
ATOM 1624 C CA . ASP A 1 196 ? 6.191 -9.723 -20.772 1.00 87.19 196 ASP A CA 1
ATOM 1625 C C . ASP A 1 196 ? 6.898 -8.363 -20.681 1.00 87.19 196 ASP A C 1
ATOM 1627 O O . ASP A 1 196 ? 6.342 -7.338 -20.276 1.00 87.19 196 ASP A O 1
ATOM 1631 N N . GLU A 1 197 ? 8.166 -8.364 -21.079 1.00 83.88 197 GLU A N 1
ATOM 1632 C CA . GLU A 1 197 ? 9.013 -7.178 -21.086 1.00 83.88 197 GLU A CA 1
ATOM 1633 C C . GLU A 1 197 ? 8.434 -6.020 -21.919 1.00 83.88 197 GLU A C 1
ATOM 1635 O O . GLU A 1 197 ? 8.568 -4.856 -21.535 1.00 83.88 197 GLU A O 1
ATOM 1640 N N . ASN A 1 198 ? 7.767 -6.314 -23.040 1.00 81.06 198 ASN A N 1
ATOM 1641 C CA . ASN A 1 198 ? 7.249 -5.285 -23.939 1.00 81.06 198 ASN A CA 1
ATOM 1642 C C . ASN A 1 198 ? 6.053 -4.565 -23.314 1.00 81.06 198 ASN A C 1
ATOM 1644 O O . ASN A 1 198 ? 5.995 -3.334 -23.346 1.00 81.06 198 ASN A O 1
ATOM 1648 N N . PHE A 1 199 ? 5.129 -5.304 -22.697 1.00 85.38 199 PHE A N 1
ATOM 1649 C CA . PHE A 1 199 ? 4.034 -4.709 -21.933 1.00 85.38 199 PHE A CA 1
ATOM 1650 C C . PHE A 1 199 ? 4.569 -3.769 -20.846 1.00 85.38 199 PHE A C 1
ATOM 1652 O O . PHE A 1 199 ? 4.119 -2.626 -20.728 1.00 85.38 199 PHE A O 1
ATOM 1659 N N . ILE A 1 200 ? 5.567 -4.230 -20.088 1.00 84.31 200 ILE A N 1
ATOM 1660 C CA . ILE A 1 200 ? 6.177 -3.474 -18.987 1.00 84.31 200 ILE A CA 1
ATOM 1661 C C . ILE A 1 200 ? 6.803 -2.180 -19.502 1.00 84.31 200 ILE A C 1
ATOM 1663 O O . ILE A 1 200 ? 6.585 -1.114 -18.923 1.00 84.31 200 ILE A O 1
ATOM 1667 N N . PHE A 1 201 ? 7.525 -2.251 -20.619 1.00 78.44 201 PHE A N 1
ATOM 1668 C CA . PHE A 1 201 ? 8.108 -1.082 -21.265 1.00 78.44 201 PHE A CA 1
ATOM 1669 C C . PHE A 1 201 ? 7.049 -0.045 -21.657 1.00 78.44 201 PHE A C 1
ATOM 1671 O O . PHE A 1 201 ? 7.155 1.120 -21.264 1.00 78.44 201 PHE A O 1
ATOM 1678 N N . TYR A 1 202 ? 5.993 -0.452 -22.368 1.00 76.44 202 TYR A N 1
ATOM 1679 C CA . TYR A 1 202 ? 4.940 0.477 -22.786 1.00 76.44 202 TYR A CA 1
ATOM 1680 C C . TYR A 1 202 ? 4.175 1.075 -21.607 1.00 76.44 202 TYR A C 1
ATOM 1682 O O . TYR A 1 202 ? 3.828 2.260 -21.635 1.00 76.44 202 TYR A O 1
ATOM 1690 N N . LEU A 1 203 ? 3.936 0.285 -20.561 1.00 82.25 203 LEU A N 1
ATOM 1691 C CA . LEU A 1 203 ? 3.300 0.774 -19.349 1.00 82.25 203 LEU A CA 1
ATOM 1692 C C . LEU A 1 203 ? 4.169 1.831 -18.662 1.00 82.25 203 LEU A C 1
ATOM 1694 O O . LEU A 1 203 ? 3.684 2.929 -18.398 1.00 82.25 203 LEU A O 1
ATOM 1698 N N . ILE A 1 204 ? 5.451 1.546 -18.416 1.00 80.62 204 ILE A N 1
ATOM 1699 C CA . ILE A 1 204 ? 6.371 2.498 -17.776 1.00 80.62 204 ILE A CA 1
ATOM 1700 C C . ILE A 1 204 ? 6.477 3.775 -18.610 1.00 80.62 204 ILE A C 1
ATOM 1702 O O . ILE A 1 204 ? 6.340 4.864 -18.059 1.00 80.62 204 ILE A O 1
ATOM 1706 N N . LYS A 1 205 ? 6.620 3.660 -19.935 1.00 73.81 205 LYS A N 1
ATOM 1707 C CA . LYS A 1 205 ? 6.660 4.809 -20.852 1.00 73.81 205 LYS A CA 1
ATOM 1708 C C . LYS A 1 205 ? 5.405 5.684 -20.760 1.00 73.81 205 LYS A C 1
ATOM 1710 O O . LYS A 1 205 ? 5.479 6.895 -20.931 1.00 73.81 205 LYS A O 1
ATOM 1715 N N . ARG A 1 206 ? 4.242 5.083 -20.493 1.00 74.50 206 ARG A N 1
ATOM 1716 C CA . ARG A 1 206 ? 2.978 5.811 -20.318 1.00 74.50 206 ARG A CA 1
ATOM 1717 C C . ARG A 1 206 ? 2.847 6.443 -18.931 1.00 74.50 206 ARG A C 1
ATOM 1719 O O . ARG A 1 206 ? 2.256 7.513 -18.811 1.00 74.50 206 ARG A O 1
ATOM 1726 N N . LEU A 1 207 ? 3.349 5.775 -17.895 1.00 77.25 207 LEU A N 1
ATOM 1727 C CA . LEU A 1 207 ? 3.272 6.237 -16.506 1.00 77.25 207 LEU A CA 1
ATOM 1728 C C . LEU A 1 207 ? 4.301 7.328 -16.192 1.00 77.25 207 LEU A C 1
ATOM 1730 O O . LEU A 1 207 ? 4.036 8.208 -15.375 1.00 77.25 207 LEU A O 1
ATOM 1734 N N . VAL A 1 208 ? 5.471 7.266 -16.826 1.00 73.81 208 VAL A N 1
ATOM 1735 C CA . VAL A 1 208 ? 6.618 8.125 -16.543 1.00 73.81 208 VAL A CA 1
ATOM 1736 C C . VAL A 1 208 ? 6.732 9.206 -17.616 1.00 73.81 208 VAL A C 1
ATOM 1738 O O . VAL A 1 208 ? 7.081 8.943 -18.760 1.00 73.81 208 VAL A O 1
ATOM 1741 N N . THR A 1 209 ? 6.452 10.450 -17.230 1.00 68.50 209 THR A N 1
ATOM 1742 C CA . THR A 1 209 ? 6.611 11.651 -18.074 1.00 68.50 209 THR A CA 1
ATOM 1743 C C . THR A 1 209 ? 7.561 12.657 -17.404 1.00 68.50 209 THR A C 1
ATOM 1745 O O . THR A 1 209 ? 7.706 12.591 -16.182 1.00 68.50 209 THR A O 1
ATOM 1748 N N . PRO A 1 210 ? 8.140 13.645 -18.121 1.00 60.69 210 PRO A N 1
ATOM 1749 C CA . PRO A 1 210 ? 9.092 14.614 -17.544 1.00 60.69 210 PRO A CA 1
ATOM 1750 C C . PRO A 1 210 ? 8.579 15.417 -16.334 1.00 60.69 210 PRO A C 1
ATOM 1752 O O . PRO A 1 210 ? 9.357 15.965 -15.564 1.00 60.69 210 PRO A O 1
ATOM 1755 N N . LYS A 1 211 ? 7.255 15.493 -16.136 1.00 70.12 211 LYS A N 1
ATOM 1756 C CA . LYS A 1 211 ? 6.620 16.145 -14.975 1.00 70.12 211 LYS A CA 1
ATOM 1757 C C . LYS A 1 211 ? 6.065 15.146 -13.958 1.00 70.12 211 LYS A C 1
ATOM 1759 O O . LYS A 1 211 ? 5.118 15.471 -13.238 1.00 70.12 211 LYS A O 1
ATOM 1764 N N . THR A 1 212 ? 6.607 13.932 -13.930 1.00 73.38 212 THR A N 1
ATOM 1765 C CA . THR A 1 212 ? 6.202 12.876 -12.998 1.00 73.38 212 THR A CA 1
ATOM 1766 C C . THR A 1 212 ? 7.179 12.806 -11.845 1.00 73.38 212 THR A C 1
ATOM 1768 O O . THR A 1 212 ? 8.371 12.593 -12.044 1.00 73.38 212 THR A O 1
ATOM 1771 N N . LEU A 1 213 ? 6.658 12.937 -10.634 1.00 76.75 213 LEU A N 1
ATOM 1772 C CA . LEU A 1 213 ? 7.404 12.662 -9.423 1.00 76.75 213 LEU A CA 1
ATOM 1773 C C . LEU A 1 213 ? 7.385 11.159 -9.140 1.00 76.75 213 LEU A C 1
ATOM 1775 O O . LEU A 1 213 ? 6.328 10.621 -8.818 1.00 76.75 213 LEU A O 1
ATOM 1779 N N . LEU A 1 214 ? 8.531 10.483 -9.225 1.00 74.81 214 LEU A N 1
ATOM 1780 C CA . LEU A 1 214 ? 8.629 9.075 -8.837 1.00 74.81 214 LEU A CA 1
ATOM 1781 C C . LEU A 1 214 ? 8.780 8.930 -7.321 1.00 74.81 214 LEU A C 1
ATOM 1783 O O . LEU A 1 214 ? 9.623 9.576 -6.701 1.00 74.81 214 LEU A O 1
ATOM 1787 N N . ILE A 1 215 ? 7.999 8.018 -6.757 1.00 77.25 215 ILE A N 1
ATOM 1788 C CA . ILE A 1 215 ? 7.945 7.676 -5.347 1.00 77.25 215 ILE A CA 1
ATOM 1789 C C . ILE A 1 215 ? 8.069 6.155 -5.206 1.00 77.25 215 ILE A C 1
ATOM 1791 O O . ILE A 1 215 ? 7.354 5.406 -5.861 1.00 77.25 215 ILE A O 1
ATOM 1795 N N . SER A 1 216 ? 8.968 5.666 -4.351 1.00 76.88 216 SER A N 1
ATOM 1796 C CA . SER A 1 216 ? 9.113 4.228 -4.092 1.00 76.88 216 SER A CA 1
ATOM 1797 C C . SER A 1 216 ? 9.726 3.944 -2.718 1.00 76.88 216 SER A C 1
ATOM 1799 O O . SER A 1 216 ? 10.441 4.774 -2.154 1.00 76.88 216 SER A O 1
ATOM 1801 N N . PHE A 1 217 ? 9.472 2.743 -2.197 1.00 66.81 217 PHE A N 1
ATOM 1802 C CA . PHE A 1 217 ? 10.070 2.227 -0.965 1.00 66.81 217 PHE A CA 1
ATOM 1803 C C . PHE A 1 217 ? 11.533 1.796 -1.131 1.00 66.81 217 PHE A C 1
ATOM 1805 O O . PHE A 1 217 ? 12.293 1.826 -0.166 1.00 66.81 217 PHE A O 1
ATOM 1812 N N . ASN A 1 218 ? 11.961 1.428 -2.346 1.00 69.12 218 ASN A N 1
ATOM 1813 C CA . ASN A 1 218 ? 13.333 0.989 -2.619 1.00 69.12 218 ASN A CA 1
ATOM 1814 C C . ASN A 1 218 ? 13.929 1.710 -3.828 1.00 69.12 218 ASN A C 1
ATOM 1816 O O . ASN A 1 218 ? 14.194 1.133 -4.882 1.00 69.12 218 ASN A O 1
ATOM 1820 N N . ILE A 1 219 ? 14.136 3.008 -3.667 1.00 66.88 219 ILE A N 1
ATOM 1821 C CA . ILE A 1 219 ? 14.503 3.889 -4.776 1.00 66.88 219 ILE A CA 1
ATOM 1822 C C . ILE A 1 219 ? 15.829 3.559 -5.433 1.00 66.88 219 ILE A C 1
ATOM 1824 O O . ILE A 1 219 ? 15.863 3.594 -6.655 1.00 66.88 219 ILE A O 1
ATOM 1828 N N . PRO A 1 220 ? 16.891 3.153 -4.719 1.00 68.81 220 PRO A N 1
ATOM 1829 C CA . PRO A 1 220 ? 18.103 2.712 -5.395 1.00 68.81 220 PRO A CA 1
ATOM 1830 C C . PRO A 1 220 ? 17.844 1.565 -6.383 1.00 68.81 220 PRO A C 1
ATOM 1832 O O . PRO A 1 220 ? 18.381 1.585 -7.486 1.00 68.81 220 PRO A O 1
ATOM 1835 N N . VAL A 1 221 ? 16.990 0.596 -6.027 1.00 73.75 221 VAL A N 1
ATOM 1836 C CA . VAL A 1 221 ? 16.642 -0.526 -6.913 1.00 73.75 221 VAL A CA 1
ATOM 1837 C C . VAL A 1 221 ? 15.709 -0.078 -8.031 1.00 73.75 221 VAL A C 1
ATOM 1839 O O . VAL A 1 221 ? 15.976 -0.395 -9.186 1.00 73.75 221 VAL A O 1
ATOM 1842 N N . VAL A 1 222 ? 14.655 0.680 -7.715 1.00 77.19 222 VAL A N 1
ATOM 1843 C CA . VAL A 1 222 ? 13.670 1.137 -8.707 1.00 77.19 222 VAL A CA 1
ATOM 1844 C C . VAL A 1 222 ? 14.290 2.097 -9.714 1.00 77.19 222 VAL A C 1
ATOM 1846 O O . VAL A 1 222 ? 14.122 1.908 -10.911 1.00 77.19 222 VAL A O 1
ATOM 1849 N N . THR A 1 223 ? 15.052 3.089 -9.261 1.00 68.88 223 THR A N 1
ATOM 1850 C CA . THR A 1 223 ? 15.759 4.027 -10.137 1.00 68.88 223 THR A CA 1
ATOM 1851 C C . THR A 1 223 ? 16.753 3.303 -11.021 1.00 68.88 223 THR A C 1
ATOM 1853 O O . THR A 1 223 ? 16.795 3.553 -12.220 1.00 68.88 223 THR A O 1
ATOM 1856 N N . LYS A 1 224 ? 17.555 2.398 -10.449 1.00 74.25 224 LYS A N 1
ATOM 1857 C CA . LYS A 1 224 ? 18.522 1.645 -11.240 1.00 74.25 224 LYS A CA 1
ATOM 1858 C C . LYS A 1 224 ? 17.818 0.759 -12.264 1.00 74.25 224 LYS A C 1
ATOM 1860 O O . LYS A 1 224 ? 18.267 0.699 -13.396 1.00 74.25 224 LYS A O 1
ATOM 1865 N N . PHE A 1 225 ? 16.695 0.140 -11.898 1.00 82.25 225 PHE A N 1
ATOM 1866 C CA . PHE A 1 225 ? 15.883 -0.625 -12.838 1.00 82.25 225 PHE A CA 1
ATOM 1867 C C . PHE A 1 225 ? 15.362 0.272 -13.958 1.00 82.25 225 PHE A C 1
ATOM 1869 O O . PHE A 1 225 ? 15.602 -0.036 -15.112 1.00 82.25 225 PHE A O 1
ATOM 1876 N N . LEU A 1 226 ? 14.700 1.385 -13.636 1.00 78.25 226 LEU A N 1
ATOM 1877 C CA . LEU A 1 226 ? 14.147 2.292 -14.641 1.00 78.25 226 LEU A CA 1
ATOM 1878 C C . LEU A 1 226 ? 15.237 2.842 -15.562 1.00 78.25 226 LEU A C 1
ATOM 1880 O O . LEU A 1 226 ? 15.035 2.861 -16.768 1.00 78.25 226 LEU A O 1
ATOM 1884 N N . ASN A 1 227 ? 16.396 3.217 -15.022 1.00 70.31 227 ASN A N 1
ATOM 1885 C CA . ASN A 1 227 ? 17.528 3.671 -15.822 1.00 70.31 227 ASN A CA 1
ATOM 1886 C C . ASN A 1 227 ? 18.048 2.548 -16.724 1.00 70.31 227 ASN A C 1
ATOM 1888 O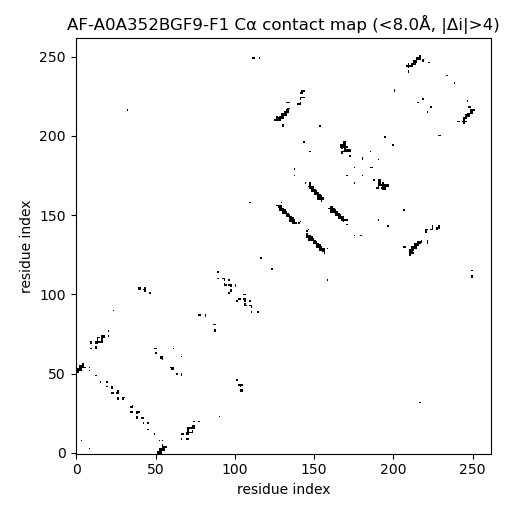 O . ASN A 1 227 ? 18.057 2.715 -17.934 1.00 70.31 227 ASN A O 1
ATOM 1892 N N . ASP A 1 228 ? 18.417 1.391 -16.168 1.00 71.25 228 ASP A N 1
ATOM 1893 C CA . ASP A 1 228 ? 18.962 0.269 -16.944 1.00 71.25 228 ASP A CA 1
ATOM 1894 C C . ASP A 1 228 ? 17.956 -0.215 -18.008 1.00 71.25 228 ASP A C 1
ATOM 1896 O O . ASP A 1 228 ? 18.333 -0.548 -19.128 1.00 71.25 228 ASP A O 1
ATOM 1900 N N . PHE A 1 229 ? 16.668 -0.248 -17.664 1.00 74.25 229 PHE A N 1
ATOM 1901 C CA . PHE A 1 229 ? 15.594 -0.773 -18.500 1.00 74.25 229 PHE A CA 1
ATOM 1902 C C . PHE A 1 229 ? 15.177 0.193 -19.610 1.00 74.25 229 PHE A C 1
ATOM 1904 O O . PHE A 1 229 ? 15.009 -0.224 -20.755 1.00 74.25 229 PHE A O 1
ATOM 1911 N N . LEU A 1 230 ? 15.040 1.484 -19.292 1.00 67.62 230 LEU A N 1
ATOM 1912 C CA . LEU A 1 230 ? 14.682 2.503 -20.275 1.00 67.62 230 LEU A CA 1
ATOM 1913 C C . LEU A 1 230 ? 15.875 2.862 -21.164 1.00 67.62 230 LEU A C 1
ATOM 1915 O O . LEU A 1 230 ? 15.682 2.963 -22.368 1.00 67.62 230 LEU A O 1
ATOM 1919 N N . ILE A 1 231 ? 17.097 2.990 -20.626 1.00 61.78 231 ILE A N 1
ATOM 1920 C CA . ILE A 1 231 ? 18.303 3.295 -21.423 1.00 61.78 231 ILE A CA 1
ATOM 1921 C C . ILE A 1 231 ? 18.567 2.182 -22.438 1.00 61.78 231 ILE A C 1
ATOM 1923 O O . ILE A 1 231 ? 18.713 2.468 -23.624 1.00 61.78 231 ILE A O 1
ATOM 1927 N N . LYS A 1 232 ? 18.533 0.913 -22.004 1.00 60.41 232 LYS A N 1
ATOM 1928 C CA . LYS A 1 232 ? 18.741 -0.240 -22.893 1.00 60.41 232 LYS A CA 1
ATOM 1929 C C . LYS A 1 232 ? 17.761 -0.254 -24.075 1.00 60.41 232 LYS A C 1
ATOM 1931 O O . LYS A 1 232 ? 18.153 -0.595 -25.181 1.00 60.41 232 LYS A O 1
ATOM 1936 N N . ARG A 1 233 ? 16.500 0.136 -23.860 1.00 61.34 233 ARG A N 1
ATOM 1937 C CA . ARG A 1 233 ? 15.483 0.213 -24.925 1.00 61.34 233 ARG A CA 1
ATOM 1938 C C . ARG A 1 233 ? 15.532 1.523 -25.722 1.00 61.34 233 ARG A C 1
ATOM 1940 O O . ARG A 1 233 ? 15.164 1.528 -26.889 1.00 61.34 233 ARG A O 1
ATOM 1947 N N . HIS A 1 234 ? 16.021 2.619 -25.140 1.00 55.47 234 HIS A N 1
ATOM 1948 C CA . HIS A 1 234 ? 16.276 3.874 -25.860 1.00 55.47 234 HIS A CA 1
ATOM 1949 C C . HIS A 1 234 ? 17.367 3.719 -26.928 1.00 55.47 234 HIS A C 1
ATOM 1951 O O . HIS A 1 234 ? 17.235 4.292 -28.009 1.00 55.47 234 HIS A O 1
ATOM 1957 N N . GLU A 1 235 ? 18.404 2.925 -26.647 1.00 50.62 235 GLU A N 1
ATOM 1958 C CA . GLU A 1 235 ? 19.458 2.579 -27.613 1.00 50.62 235 GLU A CA 1
ATOM 1959 C C . GLU A 1 235 ? 18.940 1.700 -28.769 1.00 50.62 235 GLU A C 1
ATOM 1961 O O . GLU A 1 235 ? 19.490 1.752 -29.868 1.00 50.62 235 GLU A O 1
ATOM 1966 N N . GLU A 1 236 ? 17.862 0.939 -28.549 1.00 49.75 236 GLU A N 1
ATOM 1967 C CA . GLU A 1 236 ? 17.245 0.058 -29.551 1.00 49.75 236 GLU A CA 1
ATOM 1968 C C . GLU A 1 236 ? 16.178 0.769 -30.418 1.00 49.75 236 GLU A C 1
ATOM 1970 O O . GLU A 1 236 ? 16.027 0.405 -31.583 1.00 49.75 236 GLU A O 1
ATOM 1975 N N . ASP A 1 237 ? 15.496 1.810 -29.910 1.00 43.84 237 ASP A N 1
ATOM 1976 C CA . ASP A 1 237 ? 14.324 2.423 -30.575 1.00 43.84 237 ASP A CA 1
ATOM 1977 C C . ASP A 1 237 ? 14.470 3.901 -31.033 1.00 43.84 237 ASP A C 1
ATOM 1979 O O . ASP A 1 237 ? 13.508 4.443 -31.574 1.00 43.84 237 ASP A O 1
ATOM 1983 N N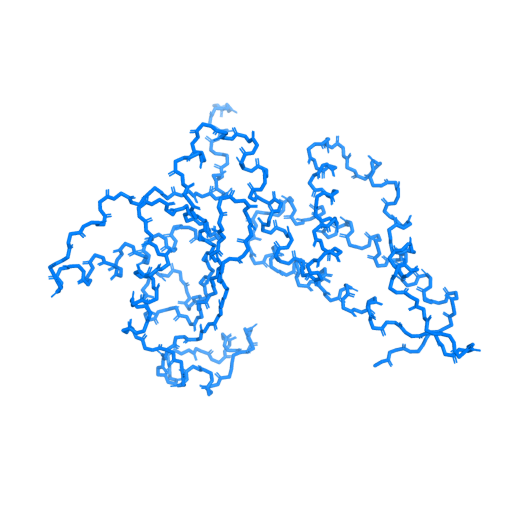 . MET A 1 238 ? 15.624 4.575 -30.877 1.00 38.34 238 MET A N 1
ATOM 1984 C CA . MET A 1 238 ? 15.839 5.992 -31.286 1.00 38.34 238 MET A CA 1
ATOM 1985 C C . MET A 1 238 ? 14.676 6.934 -30.897 1.00 38.34 238 MET A C 1
ATOM 1987 O O . MET A 1 238 ? 13.946 7.445 -31.748 1.00 38.34 238 MET A O 1
ATOM 1991 N N . ILE A 1 239 ? 14.479 7.175 -29.598 1.00 39.06 239 ILE A N 1
ATOM 1992 C CA . ILE A 1 239 ? 13.415 8.068 -29.105 1.00 39.06 239 ILE A CA 1
ATOM 1993 C C . ILE A 1 239 ? 14.015 9.176 -28.234 1.00 39.06 239 ILE A C 1
ATOM 1995 O O . ILE A 1 239 ? 14.747 8.893 -27.290 1.00 39.06 239 ILE A O 1
ATOM 1999 N N . ASP A 1 240 ? 13.668 10.430 -28.522 1.00 35.50 240 ASP A N 1
ATOM 2000 C CA . ASP A 1 240 ? 14.037 11.606 -27.726 1.00 35.50 240 ASP A CA 1
ATOM 2001 C C . ASP A 1 240 ? 13.208 11.713 -26.429 1.00 35.50 240 ASP A C 1
ATOM 2003 O O . ASP A 1 240 ? 12.000 11.459 -26.430 1.00 35.50 240 ASP A O 1
ATOM 2007 N N . GLY A 1 241 ? 13.834 12.166 -25.330 1.00 39.97 241 GLY A N 1
ATOM 2008 C CA . GLY A 1 241 ? 13.111 12.751 -24.185 1.00 39.97 241 GLY A CA 1
ATOM 2009 C C . GLY A 1 241 ? 13.296 12.127 -22.795 1.00 39.97 241 GLY A C 1
ATOM 2010 O O . GLY A 1 241 ? 12.510 12.454 -21.905 1.00 39.97 241 GLY A O 1
ATOM 2011 N N . LEU A 1 242 ? 14.301 11.273 -22.561 1.00 40.66 242 LEU A N 1
ATOM 2012 C CA . LEU A 1 242 ? 14.539 10.680 -21.230 1.00 40.66 242 LEU A CA 1
ATOM 2013 C C . LEU A 1 242 ? 15.411 11.538 -20.284 1.00 40.66 242 LEU A C 1
ATOM 2015 O O . LEU A 1 242 ? 15.579 11.190 -19.117 1.00 40.66 242 LEU A O 1
ATOM 2019 N N . ASP A 1 243 ? 15.935 12.674 -20.751 1.00 38.00 243 ASP A N 1
ATOM 2020 C CA . ASP A 1 243 ? 16.997 13.439 -20.072 1.00 38.00 243 ASP A CA 1
ATOM 2021 C C . ASP A 1 243 ? 16.598 14.156 -18.766 1.00 38.00 243 ASP A C 1
ATOM 2023 O O . ASP A 1 243 ? 17.421 14.838 -18.160 1.00 38.00 243 ASP A O 1
ATOM 2027 N N . THR A 1 244 ? 15.358 14.039 -18.281 1.00 40.19 244 THR A N 1
ATOM 2028 C CA . THR A 1 244 ? 14.895 14.816 -17.109 1.00 40.19 244 THR A CA 1
ATOM 2029 C C . THR A 1 244 ? 13.883 14.072 -16.239 1.00 40.19 244 THR A C 1
ATOM 2031 O O . THR A 1 244 ? 12.777 14.542 -15.980 1.00 40.19 244 THR A O 1
ATOM 2034 N N . LEU A 1 245 ? 14.262 12.895 -15.740 1.00 42.41 245 LEU A N 1
ATOM 2035 C CA . LEU A 1 245 ? 13.576 12.290 -14.597 1.00 42.41 245 LEU A CA 1
ATOM 2036 C C . LEU A 1 245 ? 14.155 12.843 -13.294 1.00 42.41 245 LEU A C 1
ATOM 2038 O O . LEU A 1 245 ? 15.218 12.429 -12.835 1.00 42.41 245 LEU A O 1
ATOM 2042 N N . ASP A 1 246 ? 13.437 13.783 -12.682 1.00 39.22 246 ASP A N 1
ATOM 2043 C CA . ASP A 1 246 ? 13.709 14.199 -11.310 1.00 39.22 246 ASP A CA 1
ATOM 2044 C C . ASP A 1 246 ? 13.226 13.102 -10.341 1.00 39.22 246 ASP A C 1
ATOM 2046 O O . ASP A 1 246 ? 12.031 12.883 -10.129 1.00 39.22 246 ASP A O 1
ATOM 2050 N N . LEU A 1 247 ? 14.182 12.388 -9.754 1.00 40.78 247 LEU A N 1
ATOM 2051 C CA . LEU A 1 247 ? 13.950 11.238 -8.882 1.00 40.78 247 LEU A CA 1
ATOM 2052 C C . LEU A 1 247 ? 14.022 11.669 -7.415 1.00 40.78 247 LEU A C 1
ATOM 2054 O O . LEU A 1 247 ? 15.004 12.285 -6.994 1.00 40.78 247 LEU A O 1
ATOM 2058 N N . LEU A 1 248 ? 13.017 11.324 -6.609 1.00 40.22 248 LEU A N 1
ATOM 2059 C CA . LEU A 1 248 ? 12.987 11.689 -5.192 1.00 40.22 248 LEU A CA 1
ATOM 2060 C C . LEU A 1 248 ? 12.765 10.479 -4.301 1.00 40.22 248 LEU A C 1
ATOM 2062 O O . LEU A 1 248 ? 11.798 9.740 -4.469 1.00 40.22 248 LEU A O 1
ATOM 2066 N N . SER A 1 249 ? 13.645 10.324 -3.303 1.00 35.62 249 SER A N 1
ATOM 2067 C CA . SER A 1 249 ? 13.441 9.367 -2.228 1.00 35.62 249 SER A CA 1
ATOM 2068 C C . SER A 1 249 ? 12.622 9.874 -1.067 1.00 35.62 249 SER A C 1
ATOM 2070 O O . SER A 1 249 ? 13.026 10.820 -0.402 1.00 35.62 249 SER A O 1
ATOM 2072 N N . ILE A 1 250 ? 11.497 9.188 -0.785 1.00 36.12 250 ILE A N 1
ATOM 2073 C CA . ILE A 1 250 ? 10.738 9.389 0.461 1.00 36.12 250 ILE A CA 1
ATOM 2074 C C . ILE A 1 250 ? 11.681 9.204 1.655 1.00 36.12 250 ILE A C 1
ATOM 2076 O O . ILE A 1 250 ? 11.579 9.914 2.649 1.00 36.12 250 ILE A O 1
ATOM 2080 N N . PHE A 1 251 ? 12.676 8.323 1.523 1.00 33.22 251 PHE A N 1
ATOM 2081 C CA . PHE A 1 251 ? 13.767 8.203 2.476 1.00 33.22 251 PHE A CA 1
ATOM 2082 C C . PHE A 1 251 ? 15.046 8.811 1.899 1.00 33.22 251 PHE A C 1
ATOM 2084 O O . PHE A 1 251 ? 15.877 8.130 1.296 1.00 33.22 251 PHE A O 1
ATOM 2091 N N . LYS A 1 252 ? 15.261 10.109 2.131 1.00 28.45 252 LYS A N 1
ATOM 2092 C CA . LYS A 1 252 ? 16.610 10.528 2.520 1.00 28.45 252 LYS A CA 1
ATOM 2093 C C . LYS A 1 252 ? 16.775 10.046 3.952 1.00 28.45 252 LYS A C 1
ATOM 2095 O O . LYS A 1 2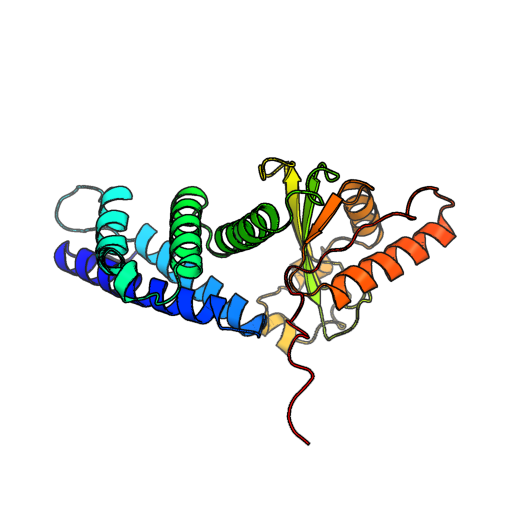52 ? 16.251 10.656 4.877 1.00 28.45 252 LYS A O 1
ATOM 2100 N N . THR A 1 253 ? 17.495 8.942 4.146 1.00 26.91 253 THR A N 1
ATOM 2101 C CA . THR A 1 253 ? 18.144 8.708 5.438 1.00 26.91 253 THR A CA 1
ATOM 2102 C C . THR A 1 253 ? 18.848 10.005 5.809 1.00 26.91 253 THR A C 1
ATOM 2104 O O . THR A 1 253 ? 19.640 10.516 5.009 1.00 26.91 253 THR A O 1
ATOM 2107 N N . ASN A 1 254 ? 18.529 10.560 6.976 1.00 26.88 254 ASN A N 1
ATOM 2108 C CA . ASN A 1 254 ? 19.244 11.690 7.542 1.00 26.88 254 ASN A CA 1
ATOM 2109 C C . ASN A 1 254 ? 20.730 11.321 7.676 1.00 26.88 254 ASN A C 1
ATOM 2111 O O . ASN A 1 254 ? 21.183 10.877 8.721 1.00 26.88 254 ASN A O 1
ATOM 2115 N N . ASN A 1 255 ? 21.524 11.567 6.633 1.00 28.78 255 ASN A N 1
ATOM 2116 C CA . ASN A 1 255 ? 22.977 11.686 6.718 1.00 28.78 255 ASN A CA 1
ATOM 2117 C C . ASN A 1 255 ? 23.336 13.080 7.262 1.00 28.78 255 ASN A C 1
ATOM 2119 O O . ASN A 1 255 ? 24.157 13.809 6.710 1.00 28.78 255 ASN A O 1
ATOM 2123 N N . LYS A 1 256 ? 22.696 13.452 8.371 1.00 27.06 256 LYS A N 1
ATOM 2124 C CA . LYS A 1 256 ? 23.107 14.541 9.252 1.00 27.06 256 LYS A CA 1
ATOM 2125 C C . LYS A 1 256 ? 23.281 13.951 10.642 1.00 27.06 256 LYS A C 1
ATOM 2127 O O . LYS A 1 256 ? 22.442 14.134 11.503 1.00 27.06 256 LYS A O 1
ATOM 2132 N N . ASN A 1 257 ? 24.346 13.171 10.785 1.00 29.03 257 ASN A N 1
ATOM 2133 C CA . ASN A 1 257 ? 25.169 13.081 11.990 1.00 29.03 257 ASN A CA 1
ATOM 2134 C C . ASN A 1 257 ? 26.533 12.515 11.569 1.00 29.03 257 ASN A C 1
ATOM 2136 O O . ASN A 1 257 ? 26.917 11.394 11.883 1.00 29.03 257 ASN A O 1
ATOM 2140 N N . LYS A 1 258 ? 27.257 13.314 10.775 1.00 28.77 258 LYS A N 1
ATOM 2141 C CA . LYS A 1 258 ? 28.719 13.261 10.703 1.00 28.77 258 LYS A CA 1
ATOM 2142 C C . LYS A 1 258 ? 29.228 14.484 11.467 1.00 28.77 258 LYS A C 1
ATOM 2144 O O . LYS A 1 258 ? 28.805 15.593 11.145 1.00 28.77 258 LYS A O 1
ATOM 2149 N N . LYS A 1 259 ? 30.167 14.240 12.395 1.00 25.06 259 LYS A N 1
ATOM 2150 C CA . LYS A 1 259 ? 30.640 15.075 13.526 1.00 25.06 259 LYS A CA 1
ATOM 2151 C C . LYS A 1 259 ? 29.709 14.904 14.731 1.00 25.06 259 LYS A C 1
ATOM 2153 O O . LYS A 1 259 ? 28.523 15.144 14.594 1.00 25.06 259 LYS A O 1
ATOM 2158 N N . ILE A 1 260 ? 30.128 14.468 15.916 1.00 25.70 260 ILE A N 1
ATOM 2159 C CA . ILE A 1 260 ? 31.375 14.601 16.696 1.00 25.70 260 ILE A CA 1
ATOM 2160 C C . ILE A 1 260 ? 31.394 13.314 17.576 1.00 25.70 260 ILE A C 1
ATOM 2162 O O . ILE A 1 260 ? 30.329 12.898 18.013 1.00 25.70 260 ILE A O 1
ATOM 2166 N N . TYR A 1 261 ? 32.452 12.515 17.723 1.00 24.72 261 TYR A N 1
ATOM 2167 C CA . TYR A 1 261 ? 33.697 12.780 18.443 1.00 24.72 261 TYR A CA 1
ATOM 2168 C C . TYR A 1 261 ? 34.840 11.918 17.890 1.00 24.72 261 TYR A C 1
ATOM 2170 O O . TYR A 1 261 ? 34.646 10.761 17.517 1.00 24.72 261 TYR A O 1
ATOM 2178 N N . SER A 1 262 ? 36.002 12.566 17.829 1.00 31.23 262 SER A N 1
ATOM 2179 C CA . SER A 1 262 ? 37.349 11.991 17.890 1.00 31.23 262 SER A CA 1
ATOM 2180 C C . SER A 1 262 ? 37.523 11.017 19.047 1.00 31.23 262 SER A C 1
ATOM 2182 O O . SER A 1 262 ? 36.992 11.357 20.130 1.00 31.23 262 SER A O 1
#

Radius of gyration: 21.54 Å; Cα contacts (8 Å, |Δi|>4): 303; chains: 1; bounding box: 69×48×57 Å

pLDDT: mean 72.59, std 16.6, range [24.72, 94.25]